Protein AF-A0A8B6EPP8-F1 (afdb_monomer)

S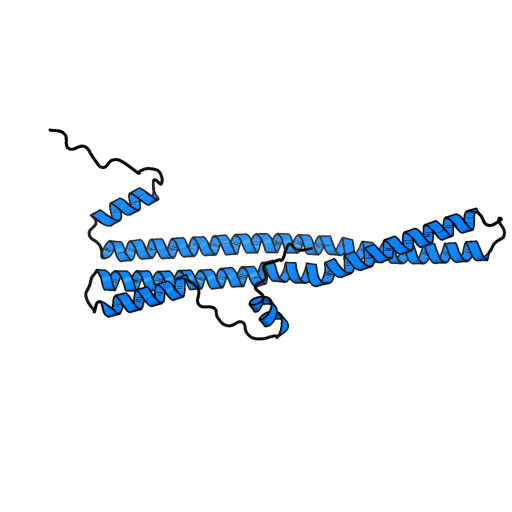tructure (mmCIF, N/CA/C/O backbone):
data_AF-A0A8B6EPP8-F1
#
_entry.id   AF-A0A8B6EPP8-F1
#
loop_
_atom_site.group_PDB
_atom_site.id
_atom_site.type_symbol
_atom_site.label_atom_id
_atom_site.label_alt_id
_atom_site.label_comp_id
_atom_site.label_asym_id
_atom_site.label_entity_id
_atom_site.label_seq_id
_atom_site.pdbx_PDB_ins_code
_atom_site.Cartn_x
_atom_site.Cartn_y
_atom_site.Cartn_z
_atom_site.occupancy
_atom_site.B_iso_or_equiv
_atom_site.auth_seq_id
_atom_site.auth_comp_id
_atom_site.auth_asym_id
_atom_site.auth_atom_id
_atom_site.pdbx_PDB_model_num
ATOM 1 N N . MET A 1 1 ? -18.278 -5.301 1.756 1.00 38.44 1 MET A N 1
ATOM 2 C CA . MET A 1 1 ? -16.820 -5.371 2.003 1.00 38.44 1 MET A CA 1
ATOM 3 C C . MET A 1 1 ? -16.204 -6.067 0.799 1.00 38.44 1 MET A C 1
ATOM 5 O O . MET A 1 1 ? -15.733 -7.185 0.898 1.00 38.44 1 MET A O 1
ATOM 9 N N . GLU A 1 2 ? -16.321 -5.421 -0.359 1.00 33.09 2 GLU A N 1
ATOM 10 C CA . GLU A 1 2 ? -16.057 -6.010 -1.682 1.00 33.09 2 GLU A CA 1
ATOM 11 C C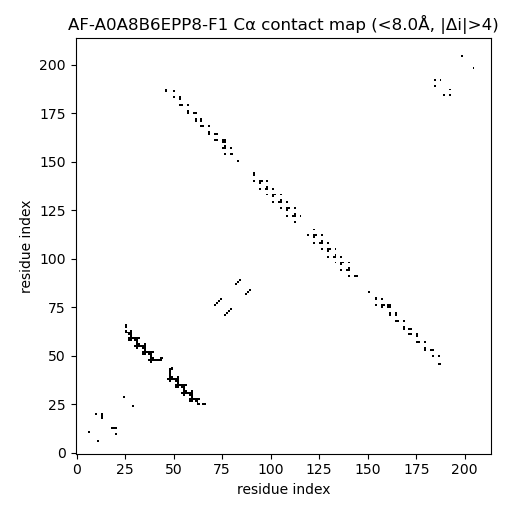 . GLU A 1 2 ? -15.150 -5.062 -2.489 1.00 33.09 2 GLU A C 1
ATOM 13 O O . GLU A 1 2 ? -15.304 -4.881 -3.685 1.00 33.09 2 GLU A O 1
ATOM 18 N N . VAL A 1 3 ? -14.238 -4.373 -1.791 1.00 40.41 3 VAL A N 1
ATOM 19 C CA . VAL A 1 3 ? -13.375 -3.322 -2.372 1.00 40.41 3 VAL A CA 1
ATOM 20 C C . VAL A 1 3 ? -11.922 -3.797 -2.524 1.00 40.41 3 VAL A C 1
ATOM 22 O O . VAL A 1 3 ? -11.099 -3.112 -3.108 1.00 40.41 3 VAL A O 1
ATOM 25 N N . ILE A 1 4 ? -11.607 -5.015 -2.071 1.00 44.88 4 ILE A N 1
ATOM 26 C CA . ILE A 1 4 ? -10.327 -5.695 -2.356 1.00 44.88 4 ILE A CA 1
ATOM 27 C C . ILE A 1 4 ? -10.596 -6.838 -3.348 1.00 44.88 4 ILE A C 1
ATOM 29 O O . ILE A 1 4 ? -10.079 -7.946 -3.244 1.00 44.88 4 ILE A O 1
ATOM 33 N N . GLY A 1 5 ? -11.508 -6.588 -4.285 1.00 41.28 5 GLY A N 1
ATOM 34 C CA . GLY A 1 5 ? -11.883 -7.513 -5.343 1.00 41.28 5 GLY A CA 1
ATOM 35 C C . GLY A 1 5 ? -10.976 -7.361 -6.553 1.00 41.28 5 GLY A C 1
ATOM 36 O O . GLY A 1 5 ? -11.490 -7.087 -7.622 1.00 41.28 5 GLY A O 1
ATOM 37 N N . ASP A 1 6 ? -9.656 -7.471 -6.366 1.00 40.72 6 ASP A N 1
ATOM 38 C CA . ASP A 1 6 ? -8.756 -7.951 -7.427 1.00 40.72 6 ASP A CA 1
ATOM 39 C C . ASP A 1 6 ? -7.351 -8.315 -6.908 1.00 40.72 6 ASP A C 1
ATOM 41 O O . ASP A 1 6 ? -6.325 -8.099 -7.557 1.00 40.72 6 ASP A O 1
ATOM 45 N N . VAL A 1 7 ? -7.257 -8.912 -5.710 1.00 52.97 7 VAL A N 1
ATOM 46 C CA . VAL A 1 7 ? -6.074 -9.747 -5.456 1.00 52.97 7 VAL A CA 1
ATOM 47 C C . VAL A 1 7 ? -6.230 -10.944 -6.378 1.00 52.97 7 VAL A C 1
ATOM 49 O O . VAL A 1 7 ? -7.066 -11.814 -6.127 1.00 52.97 7 VAL A O 1
ATOM 52 N N . ARG A 1 8 ? -5.452 -10.971 -7.466 1.00 60.00 8 ARG A N 1
ATOM 53 C CA . ARG A 1 8 ? -5.419 -12.111 -8.385 1.00 60.00 8 ARG A CA 1
ATOM 54 C C . ARG A 1 8 ? -5.304 -13.386 -7.556 1.00 60.00 8 ARG A C 1
ATOM 56 O O . ARG A 1 8 ? -4.388 -13.504 -6.743 1.00 60.00 8 ARG A O 1
ATOM 63 N N . MET A 1 9 ? -6.215 -14.334 -7.775 1.00 49.06 9 MET A N 1
ATOM 64 C CA . MET A 1 9 ? -6.295 -15.610 -7.043 1.00 49.06 9 MET A CA 1
ATOM 65 C C . MET A 1 9 ? -4.924 -16.265 -6.827 1.00 49.06 9 MET A C 1
ATOM 67 O O . MET A 1 9 ? -4.640 -16.785 -5.756 1.00 49.06 9 MET A O 1
ATOM 71 N N . GLU A 1 10 ? -4.042 -16.189 -7.820 1.00 47.47 10 GLU A N 1
ATOM 72 C CA . GLU A 1 10 ? -2.677 -16.707 -7.754 1.00 47.47 10 GLU A CA 1
ATOM 73 C C . GLU A 1 10 ? -1.828 -16.075 -6.634 1.00 47.47 10 GLU A C 1
ATOM 75 O O . GLU A 1 10 ? -1.162 -16.792 -5.891 1.00 47.47 10 GLU A O 1
ATOM 80 N N . ASP A 1 11 ? -1.879 -14.752 -6.463 1.00 55.53 11 ASP A N 1
ATOM 81 C CA . ASP A 1 11 ? -1.145 -14.055 -5.402 1.00 55.53 11 ASP A CA 1
ATOM 82 C C . ASP A 1 11 ? -1.699 -14.411 -4.014 1.00 55.53 11 ASP A C 1
ATOM 84 O O . ASP A 1 11 ? -0.923 -14.573 -3.073 1.00 55.53 11 ASP A O 1
ATOM 88 N N . PHE A 1 12 ? -3.014 -14.638 -3.918 1.00 54.12 12 PHE A N 1
ATOM 89 C CA . PHE A 1 12 ? -3.670 -15.153 -2.715 1.00 54.12 12 PHE A CA 1
ATOM 90 C C . PHE A 1 12 ? -3.244 -16.597 -2.386 1.00 54.12 12 PHE A C 1
ATOM 92 O O . PHE A 1 12 ? -2.997 -16.921 -1.223 1.00 54.12 12 PHE A O 1
ATOM 99 N N . PHE A 1 13 ? -3.107 -17.467 -3.394 1.00 52.47 13 PHE A N 1
ATOM 100 C CA . PHE A 1 13 ? -2.658 -18.850 -3.206 1.00 52.47 13 PHE A CA 1
ATOM 101 C C . PHE A 1 13 ? -1.198 -18.947 -2.760 1.00 52.47 13 PHE A C 1
ATOM 103 O O . PHE A 1 13 ? -0.899 -19.739 -1.868 1.00 52.47 13 PHE A O 1
ATOM 110 N N . TYR A 1 14 ? -0.288 -18.157 -3.339 1.00 54.62 14 TYR A N 1
ATOM 111 C CA . TYR A 1 14 ? 1.123 -18.176 -2.934 1.00 54.62 14 TYR A CA 1
ATOM 112 C C . TYR A 1 14 ? 1.318 -17.705 -1.490 1.00 54.62 14 TYR A C 1
ATOM 114 O O . TYR A 1 14 ? 2.092 -18.309 -0.752 1.00 54.62 14 TYR A O 1
ATOM 122 N N . GLU A 1 15 ? 0.555 -16.697 -1.070 1.00 58.25 15 GLU A N 1
ATOM 123 C CA . GLU A 1 15 ? 0.566 -16.184 0.300 1.00 58.25 15 GLU A CA 1
ATOM 124 C C . GLU A 1 15 ? -0.039 -17.172 1.311 1.00 58.25 15 GLU A C 1
ATOM 126 O O . GLU A 1 15 ? 0.445 -17.283 2.432 1.00 58.25 15 GLU A O 1
ATOM 131 N N . LYS A 1 16 ? -1.067 -17.943 0.927 1.00 57.09 16 LYS A N 1
ATOM 132 C CA . LYS A 1 16 ? -1.660 -18.971 1.801 1.00 57.09 16 LYS A CA 1
ATOM 133 C C . LYS A 1 16 ? -0.867 -20.272 1.884 1.00 57.09 16 LYS A C 1
ATOM 135 O O . LYS A 1 16 ? -1.040 -21.008 2.851 1.00 57.09 16 LYS A O 1
ATOM 140 N N . LEU A 1 17 ? -0.053 -20.577 0.877 1.00 55.94 17 LEU A N 1
ATOM 141 C CA . LEU A 1 17 ? 0.710 -21.824 0.794 1.00 55.94 17 LEU A CA 1
ATOM 142 C C . LEU A 1 17 ? 2.174 -21.678 1.233 1.00 55.94 17 LEU A C 1
ATOM 144 O O . LEU A 1 17 ? 2.906 -22.660 1.134 1.00 55.94 17 LEU A O 1
ATOM 148 N N . ASP A 1 18 ? 2.601 -20.487 1.672 1.00 50.88 18 ASP A N 1
ATOM 149 C CA . ASP A 1 18 ? 3.997 -20.167 2.026 1.00 50.88 18 ASP A CA 1
ATOM 150 C C . ASP A 1 18 ? 4.991 -20.566 0.911 1.00 50.88 18 ASP A C 1
ATOM 152 O O . ASP A 1 18 ? 6.133 -20.976 1.128 1.00 50.88 18 ASP A O 1
ATOM 156 N N . LYS A 1 19 ? 4.520 -20.505 -0.342 1.00 50.19 19 LYS A N 1
ATOM 157 C CA . LYS A 1 19 ? 5.287 -20.899 -1.525 1.00 50.19 19 LYS A CA 1
ATOM 158 C C . LYS A 1 19 ? 5.928 -19.665 -2.137 1.00 50.19 19 LYS A C 1
ATOM 160 O O . LYS A 1 19 ? 5.269 -18.649 -2.340 1.00 50.19 19 LYS A O 1
ATOM 165 N N . LYS A 1 20 ? 7.205 -19.788 -2.513 1.00 47.16 20 LYS A N 1
ATOM 166 C CA . LYS A 1 20 ? 7.943 -18.744 -3.234 1.00 47.16 20 LYS A CA 1
ATOM 167 C C . LYS A 1 20 ? 7.143 -18.330 -4.477 1.00 47.16 20 LYS A C 1
ATOM 169 O O . LYS A 1 20 ? 6.903 -19.171 -5.348 1.00 47.16 20 LYS A O 1
ATOM 174 N N . LYS A 1 21 ? 6.714 -17.061 -4.543 1.00 56.34 21 LYS A N 1
ATOM 175 C CA . LYS A 1 21 ? 6.075 -16.500 -5.743 1.00 56.34 21 LYS A CA 1
ATOM 176 C C . LYS A 1 21 ? 7.001 -16.745 -6.931 1.00 56.34 21 LYS A C 1
ATOM 178 O O . LYS A 1 21 ? 8.205 -16.498 -6.844 1.00 56.34 21 LYS A O 1
ATOM 183 N N . ARG A 1 22 ? 6.450 -17.291 -8.015 1.00 52.44 22 ARG A N 1
ATOM 184 C CA . ARG A 1 22 ? 7.197 -17.483 -9.260 1.00 52.44 22 ARG A CA 1
ATOM 185 C C . ARG A 1 22 ? 7.603 -16.098 -9.767 1.00 52.44 22 ARG A C 1
ATOM 187 O O . ARG A 1 22 ? 6.754 -15.209 -9.791 1.00 52.44 22 ARG A O 1
ATOM 194 N N . ASP A 1 23 ? 8.873 -15.917 -10.125 1.00 61.66 23 ASP A N 1
ATOM 195 C CA . ASP A 1 23 ? 9.326 -14.672 -10.748 1.00 61.66 23 ASP A CA 1
ATOM 196 C C . ASP A 1 23 ? 8.554 -14.506 -12.062 1.00 61.66 23 ASP A C 1
ATOM 198 O O . ASP A 1 23 ? 8.621 -15.365 -12.948 1.00 61.66 23 ASP A O 1
ATOM 202 N N . ARG A 1 24 ? 7.692 -13.490 -12.122 1.00 69.12 24 ARG A N 1
ATOM 203 C CA . ARG A 1 24 ? 6.824 -13.269 -13.276 1.00 69.12 24 ARG A CA 1
ATOM 204 C C . ARG A 1 24 ? 7.608 -12.434 -14.265 1.00 69.12 24 ARG A C 1
ATOM 206 O O . ARG A 1 24 ? 7.969 -11.309 -13.945 1.00 69.12 24 ARG A O 1
ATOM 213 N N . VAL A 1 25 ? 7.827 -12.977 -15.455 1.00 76.56 25 VAL A N 1
ATOM 214 C CA . VAL A 1 25 ? 8.371 -12.202 -16.571 1.00 76.56 25 VAL A CA 1
ATOM 215 C C . VAL A 1 25 ? 7.398 -11.058 -16.859 1.00 76.56 25 VAL A C 1
ATOM 217 O O . VAL A 1 25 ? 6.212 -11.304 -17.095 1.00 76.56 25 VAL A O 1
ATOM 220 N N . SER A 1 26 ? 7.873 -9.819 -16.768 1.00 84.25 26 SER A N 1
ATOM 221 C CA . SER A 1 26 ? 7.070 -8.640 -17.065 1.00 84.25 26 SER A CA 1
ATOM 222 C C . SER A 1 26 ? 6.839 -8.523 -18.572 1.00 84.25 26 SER A C 1
ATOM 224 O O . SER A 1 26 ? 7.578 -9.087 -19.386 1.00 84.25 26 SER A O 1
ATOM 226 N N . HIS A 1 27 ? 5.807 -7.777 -18.972 1.00 88.69 27 HIS A N 1
ATOM 227 C CA . HIS A 1 27 ? 5.547 -7.537 -20.394 1.00 88.69 27 HIS A CA 1
ATOM 228 C C . HIS A 1 27 ? 6.742 -6.858 -21.082 1.00 88.69 27 HIS A C 1
ATOM 230 O O . HIS A 1 27 ? 7.041 -7.165 -22.235 1.00 88.69 27 HIS A O 1
ATOM 236 N N . HIS A 1 28 ? 7.453 -5.987 -20.360 1.00 90.88 28 HIS A N 1
ATOM 237 C CA . HIS A 1 28 ? 8.652 -5.312 -20.845 1.00 90.88 28 HIS A CA 1
ATOM 238 C C . HIS A 1 28 ? 9.836 -6.268 -21.025 1.00 90.88 28 HIS A C 1
ATOM 240 O O . HIS A 1 28 ? 10.541 -6.174 -22.028 1.00 90.88 28 HIS A O 1
ATOM 246 N N . GLU A 1 29 ? 10.030 -7.229 -20.118 1.00 91.06 29 GLU A N 1
ATOM 247 C CA . GLU A 1 29 ? 11.068 -8.256 -20.280 1.00 91.06 29 GLU A CA 1
ATOM 248 C C . GLU A 1 29 ? 10.785 -9.166 -21.478 1.00 91.06 29 GLU A C 1
ATOM 250 O O . GLU A 1 29 ? 11.689 -9.442 -22.266 1.00 91.06 29 GLU A O 1
ATOM 255 N N . LEU A 1 30 ? 9.528 -9.593 -21.659 1.00 93.19 30 LEU A N 1
ATOM 256 C CA . LEU A 1 30 ? 9.137 -10.414 -22.806 1.00 93.19 30 LEU A CA 1
ATOM 257 C C . LEU A 1 30 ? 9.357 -9.666 -24.126 1.00 93.19 30 LEU A C 1
ATOM 259 O O . LEU A 1 30 ? 9.957 -10.209 -25.053 1.00 93.19 30 LEU A O 1
ATOM 263 N N . LEU A 1 31 ? 8.897 -8.414 -24.201 1.00 93.75 31 LEU A N 1
ATOM 264 C CA . LEU A 1 31 ? 9.121 -7.561 -25.364 1.00 93.75 31 LEU A CA 1
ATOM 265 C C . LEU A 1 31 ? 10.620 -7.382 -25.628 1.00 93.75 31 LEU A C 1
ATOM 267 O O . LEU A 1 31 ? 11.069 -7.546 -26.760 1.00 93.75 31 LEU A O 1
ATOM 271 N N . GLY A 1 32 ? 11.401 -7.085 -24.590 1.00 95.88 32 GLY A N 1
ATOM 272 C CA . GLY A 1 32 ? 12.834 -6.862 -24.716 1.00 95.88 32 GLY A CA 1
ATOM 273 C C . GLY A 1 32 ? 13.604 -8.094 -25.190 1.00 95.88 32 GLY A C 1
ATOM 274 O O . GLY A 1 32 ? 14.509 -7.962 -26.018 1.00 95.88 32 GLY A O 1
ATOM 275 N N . GLN A 1 33 ? 13.202 -9.288 -24.749 1.00 95.81 33 GLN A N 1
ATOM 276 C CA . GLN A 1 33 ? 13.762 -10.549 -25.229 1.00 95.81 33 GLN A CA 1
ATOM 277 C C . GLN A 1 33 ? 13.479 -10.749 -26.723 1.00 95.81 33 GLN A C 1
ATOM 279 O O . GLN A 1 33 ? 14.411 -10.959 -27.495 1.00 95.81 33 GLN A O 1
ATOM 284 N N . ILE A 1 34 ? 12.221 -10.579 -27.152 1.00 96.31 34 ILE A N 1
ATOM 285 C CA . ILE A 1 34 ? 11.827 -10.708 -28.565 1.00 96.31 34 ILE A CA 1
ATOM 286 C C . ILE A 1 34 ? 12.595 -9.712 -29.445 1.00 96.31 34 ILE A C 1
ATOM 288 O O . ILE A 1 34 ? 13.081 -10.077 -30.513 1.00 96.31 34 ILE A O 1
ATOM 292 N N . MET A 1 35 ? 12.736 -8.458 -29.005 1.00 95.69 35 MET A N 1
ATOM 293 C CA . MET A 1 35 ? 13.480 -7.435 -29.751 1.00 95.69 35 MET A CA 1
ATOM 294 C C . MET A 1 35 ? 14.968 -7.771 -29.870 1.00 95.69 35 MET A C 1
ATOM 296 O O . MET A 1 35 ? 15.567 -7.551 -30.922 1.00 95.69 35 MET A O 1
ATOM 300 N N . THR A 1 36 ? 15.559 -8.311 -28.804 1.00 95.62 36 THR A N 1
ATOM 301 C CA . THR A 1 36 ? 16.965 -8.723 -28.789 1.00 95.62 36 THR A CA 1
ATOM 302 C C . THR A 1 36 ? 17.199 -9.902 -29.728 1.00 95.62 36 THR A C 1
ATOM 304 O O . THR A 1 36 ? 18.123 -9.863 -30.540 1.00 95.62 36 THR A O 1
ATOM 307 N N . ASP A 1 37 ? 16.336 -10.916 -29.671 1.00 95.81 37 ASP A N 1
ATOM 308 C CA . ASP A 1 37 ? 16.431 -12.100 -30.525 1.00 95.81 37 ASP A CA 1
ATOM 309 C C . ASP A 1 37 ? 16.244 -11.737 -32.002 1.00 95.81 37 ASP A C 1
ATOM 311 O O . ASP A 1 37 ? 17.080 -12.098 -32.831 1.00 95.81 37 ASP A O 1
ATOM 315 N N . ALA A 1 38 ? 15.230 -10.926 -32.319 1.00 94.44 38 ALA A N 1
ATOM 316 C CA . ALA A 1 38 ? 15.017 -10.415 -33.671 1.00 94.44 38 ALA A CA 1
ATOM 317 C C . ALA A 1 38 ? 16.223 -9.601 -34.167 1.00 94.44 38 ALA A C 1
ATOM 319 O O . ALA A 1 38 ? 16.683 -9.784 -35.292 1.00 94.44 38 ALA A O 1
ATOM 320 N N . GLY A 1 39 ? 16.779 -8.726 -33.322 1.00 94.12 39 GLY A N 1
ATOM 321 C CA . GLY A 1 39 ? 17.959 -7.931 -33.657 1.00 94.12 39 GLY A CA 1
ATOM 322 C C . GLY A 1 39 ? 19.195 -8.781 -33.971 1.00 94.12 39 GLY A C 1
ATOM 323 O O . GLY A 1 39 ? 19.954 -8.436 -34.878 1.00 94.12 39 GLY A O 1
ATOM 324 N N . ASN A 1 40 ? 19.363 -9.909 -33.278 1.00 93.31 40 ASN A N 1
ATOM 325 C CA . ASN A 1 40 ? 20.428 -10.876 -33.545 1.00 93.31 40 ASN A CA 1
ATOM 326 C C . ASN A 1 40 ? 20.181 -11.682 -34.833 1.00 93.31 40 ASN A C 1
ATOM 328 O O . ASN A 1 40 ? 21.136 -11.981 -35.551 1.00 93.31 40 ASN A O 1
ATOM 332 N N . GLU A 1 41 ? 18.923 -11.997 -35.157 1.00 94.62 41 GLU A N 1
ATOM 333 C CA . GLU A 1 41 ? 18.541 -12.722 -36.380 1.00 94.62 41 GLU A CA 1
ATOM 334 C C . GLU A 1 41 ? 18.794 -11.905 -37.659 1.00 94.62 41 GLU A C 1
ATOM 336 O O . GLU A 1 41 ? 19.188 -12.465 -38.681 1.00 94.62 41 GLU A O 1
ATOM 341 N N . PHE A 1 42 ? 18.682 -10.570 -37.599 1.00 89.38 42 PHE A N 1
ATOM 342 C CA . PHE A 1 42 ? 19.077 -9.685 -38.710 1.00 89.38 42 PHE A CA 1
ATOM 343 C C . PHE A 1 42 ? 20.569 -9.778 -39.077 1.00 89.38 42 PHE A C 1
ATOM 345 O O . PHE A 1 42 ? 20.963 -9.348 -40.163 1.00 89.38 42 PHE A O 1
ATOM 352 N N . GLY A 1 43 ? 21.397 -10.333 -38.192 1.00 78.88 43 GLY A N 1
ATOM 353 C CA . GLY A 1 43 ? 22.820 -10.545 -38.410 1.00 78.88 43 GLY A CA 1
ATOM 354 C C . GLY A 1 43 ? 23.704 -9.369 -37.966 1.00 78.88 43 GLY A C 1
ATOM 355 O O . GLY A 1 43 ? 23.268 -8.210 -37.906 1.00 78.88 43 GLY A O 1
ATOM 356 N N . PRO A 1 44 ? 24.979 -9.656 -37.643 1.00 80.69 44 PRO A N 1
ATOM 357 C CA . PRO A 1 44 ? 25.911 -8.660 -37.135 1.00 80.69 44 PRO A CA 1
ATOM 358 C C . PRO A 1 44 ? 26.205 -7.584 -38.189 1.00 80.69 44 PRO A C 1
ATOM 360 O O . PRO A 1 44 ? 26.451 -7.882 -39.355 1.00 80.69 44 PRO A O 1
ATOM 363 N N . GLY A 1 45 ? 26.220 -6.318 -37.762 1.00 75.88 45 GLY A N 1
ATOM 364 C CA . GLY A 1 45 ? 26.607 -5.180 -38.606 1.00 75.88 45 GLY A CA 1
ATOM 365 C C . GLY A 1 45 ? 25.451 -4.409 -39.250 1.00 75.88 45 GLY A C 1
ATOM 366 O O . GLY A 1 45 ? 25.693 -3.347 -39.822 1.00 75.88 45 GLY A O 1
ATOM 367 N N . THR A 1 46 ? 24.199 -4.858 -39.111 1.00 88.19 46 THR A N 1
ATOM 368 C CA . THR A 1 46 ? 23.042 -4.054 -39.533 1.00 88.19 46 THR A CA 1
ATOM 369 C C . THR A 1 46 ? 22.773 -2.927 -38.526 1.00 88.19 46 THR A C 1
ATOM 371 O O . THR A 1 46 ? 22.785 -3.130 -37.310 1.00 88.19 46 THR A O 1
ATOM 374 N N . SER A 1 47 ? 22.531 -1.705 -39.011 1.00 87.38 47 SER A N 1
ATOM 375 C CA . SER A 1 47 ? 22.194 -0.563 -38.144 1.00 87.38 47 SER A CA 1
ATOM 376 C C . SER A 1 47 ? 20.883 -0.797 -37.387 1.00 87.38 47 SER A C 1
ATOM 378 O O . SER A 1 47 ? 20.789 -0.479 -36.203 1.00 87.38 47 SER A O 1
ATOM 380 N N . TYR A 1 48 ? 19.906 -1.420 -38.051 1.00 89.38 48 TYR A N 1
ATOM 381 C CA . TYR A 1 48 ? 18.612 -1.762 -37.471 1.00 89.38 48 TYR A CA 1
ATOM 382 C C . TYR A 1 48 ? 18.701 -2.879 -36.422 1.00 89.38 48 TYR A C 1
ATOM 384 O O . TYR A 1 48 ? 18.167 -2.706 -35.329 1.00 89.38 48 TYR A O 1
ATOM 392 N N . GLY A 1 49 ? 19.430 -3.971 -36.688 1.00 92.12 49 GLY A N 1
ATOM 393 C CA . GLY A 1 49 ? 19.621 -5.050 -35.710 1.00 92.12 49 GLY A CA 1
ATOM 394 C C . GLY A 1 49 ? 20.313 -4.555 -34.438 1.00 92.12 49 GLY A C 1
ATOM 395 O O . GLY A 1 49 ? 19.833 -4.792 -33.332 1.00 92.12 49 GLY A O 1
ATOM 396 N N . ASN A 1 50 ? 21.363 -3.739 -34.585 1.00 90.38 50 ASN A N 1
ATOM 397 C CA . ASN A 1 50 ? 22.034 -3.098 -33.449 1.00 90.38 50 ASN A CA 1
ATOM 398 C C . ASN A 1 50 ? 21.112 -2.153 -32.656 1.00 90.38 50 ASN A C 1
ATOM 400 O O . ASN A 1 50 ? 21.235 -2.058 -31.433 1.00 90.38 50 ASN A O 1
ATOM 404 N N . ALA A 1 51 ? 20.208 -1.433 -33.329 1.00 92.38 51 ALA A N 1
ATOM 405 C CA . ALA A 1 51 ? 19.222 -0.585 -32.664 1.00 92.38 51 ALA A CA 1
ATOM 406 C C . ALA A 1 51 ? 18.195 -1.422 -31.886 1.00 92.38 51 ALA A C 1
ATOM 408 O O . ALA A 1 51 ? 17.947 -1.131 -30.718 1.00 92.38 51 ALA A O 1
ATOM 409 N N . LEU A 1 52 ? 17.671 -2.493 -32.493 1.00 93.88 52 LEU A N 1
ATOM 410 C CA . LEU A 1 52 ? 16.726 -3.414 -31.857 1.00 93.88 52 LEU A CA 1
ATOM 411 C C . LEU A 1 52 ? 17.302 -4.071 -30.603 1.00 93.88 52 LEU A C 1
ATOM 413 O O . LEU A 1 52 ? 16.629 -4.080 -29.576 1.00 93.88 52 LEU A O 1
ATOM 417 N N . VAL A 1 53 ? 18.551 -4.545 -30.650 1.00 94.69 53 VAL A N 1
ATOM 418 C CA . VAL A 1 53 ? 19.224 -5.132 -29.479 1.00 94.69 53 VAL A CA 1
ATOM 419 C C . VAL A 1 53 ? 19.340 -4.115 -28.339 1.00 94.69 53 VAL A C 1
ATOM 421 O O . VAL A 1 53 ? 19.023 -4.431 -27.193 1.00 94.69 53 VAL A O 1
ATOM 424 N N . LYS A 1 54 ? 19.734 -2.868 -28.635 1.00 94.94 54 LYS A N 1
ATOM 425 C CA . LYS A 1 54 ? 19.814 -1.801 -27.620 1.00 94.94 54 LYS A CA 1
ATOM 426 C C . LYS A 1 54 ? 18.444 -1.475 -27.029 1.00 94.94 54 LYS A C 1
ATOM 428 O O . LYS A 1 54 ? 18.317 -1.379 -25.811 1.00 94.94 54 LYS A O 1
ATOM 433 N N . THR A 1 55 ? 17.419 -1.331 -27.868 1.00 95.94 55 THR A N 1
ATOM 434 C CA . THR A 1 55 ? 16.055 -1.073 -27.394 1.00 95.94 55 THR A CA 1
ATOM 435 C C . THR A 1 55 ? 15.528 -2.239 -26.562 1.00 95.94 55 THR A C 1
ATOM 437 O O . THR A 1 55 ? 14.927 -2.003 -25.517 1.00 95.94 55 THR A O 1
ATOM 440 N N . GLY A 1 56 ? 15.798 -3.482 -26.967 1.00 96.56 56 GLY A N 1
ATOM 441 C CA . GLY A 1 56 ? 15.419 -4.678 -26.220 1.00 96.56 56 GLY A CA 1
ATOM 442 C C . GLY A 1 56 ? 16.046 -4.722 -24.826 1.00 96.56 56 GLY A C 1
ATOM 443 O O . GLY A 1 56 ? 15.337 -4.907 -23.838 1.00 96.56 56 GLY A O 1
ATOM 444 N N . ALA A 1 57 ? 17.346 -4.434 -24.719 1.00 96.75 57 ALA A N 1
ATOM 445 C CA . ALA A 1 57 ? 18.034 -4.336 -23.433 1.00 96.75 57 ALA A CA 1
ATOM 446 C C . ALA A 1 57 ? 17.448 -3.234 -22.527 1.00 96.75 57 ALA A C 1
ATOM 448 O O . ALA A 1 57 ? 17.242 -3.452 -21.332 1.00 96.75 57 ALA A O 1
ATOM 449 N N . THR A 1 58 ? 17.117 -2.065 -23.086 1.00 97.56 58 THR A N 1
ATOM 450 C CA . THR A 1 58 ? 16.434 -0.994 -22.341 1.00 97.56 58 THR A CA 1
ATOM 451 C C . THR A 1 58 ? 15.051 -1.424 -21.845 1.00 97.56 58 THR A C 1
ATOM 453 O O . THR A 1 58 ? 14.706 -1.122 -20.704 1.00 97.56 58 THR A O 1
ATOM 456 N N . GLN A 1 59 ? 14.272 -2.155 -22.649 1.00 97.12 59 GLN A N 1
ATOM 457 C CA . GLN A 1 59 ? 12.969 -2.683 -22.223 1.00 97.12 59 GLN A CA 1
ATOM 458 C C . GLN A 1 59 ? 13.110 -3.670 -21.058 1.00 97.12 59 GLN A C 1
ATOM 460 O O . GLN A 1 59 ? 12.371 -3.564 -20.084 1.00 97.12 59 GLN A O 1
ATOM 465 N N . ILE A 1 60 ? 14.107 -4.559 -21.085 1.00 96.19 60 ILE A N 1
ATOM 466 C CA . ILE A 1 60 ? 14.389 -5.462 -19.955 1.00 96.19 60 ILE A CA 1
ATOM 467 C C . ILE A 1 60 ? 14.691 -4.663 -18.676 1.00 96.19 60 ILE A C 1
ATOM 469 O O . ILE A 1 60 ? 14.142 -4.969 -17.619 1.00 96.19 60 ILE A O 1
ATOM 473 N N . ASN A 1 61 ? 15.493 -3.595 -18.760 1.00 97.06 61 ASN A N 1
ATOM 474 C CA . ASN A 1 61 ? 15.792 -2.740 -17.603 1.00 97.06 61 ASN A CA 1
ATOM 475 C C . ASN A 1 61 ? 14.540 -2.060 -17.026 1.00 97.06 61 ASN A C 1
ATOM 477 O O . ASN A 1 61 ? 14.390 -1.985 -15.808 1.00 97.06 61 ASN A O 1
ATOM 481 N N . ILE A 1 62 ? 13.620 -1.610 -17.882 1.00 95.88 62 ILE A N 1
ATOM 482 C CA . ILE A 1 62 ? 12.326 -1.053 -17.457 1.00 95.88 62 ILE A CA 1
ATOM 483 C C . ILE A 1 62 ? 11.478 -2.120 -16.759 1.00 95.88 62 ILE A C 1
ATOM 485 O O . ILE A 1 62 ? 10.885 -1.844 -15.719 1.00 95.88 62 ILE A O 1
ATOM 489 N N . GLY A 1 63 ? 11.458 -3.345 -17.290 1.00 93.31 63 GLY A N 1
ATOM 490 C CA . GLY A 1 63 ? 10.772 -4.469 -16.658 1.00 93.31 63 GLY A CA 1
ATOM 491 C C . GLY A 1 63 ? 11.333 -4.817 -15.277 1.00 93.31 63 GLY A C 1
ATOM 492 O O . GLY A 1 63 ? 10.568 -5.087 -14.353 1.00 93.31 63 GLY A O 1
ATOM 493 N N . ASN A 1 64 ? 12.652 -4.732 -15.098 1.00 94.00 64 ASN A N 1
ATOM 494 C CA . ASN A 1 64 ? 13.289 -4.916 -13.792 1.00 94.00 64 ASN A CA 1
ATOM 495 C C . ASN A 1 64 ? 12.907 -3.809 -12.799 1.00 94.00 64 ASN A C 1
ATOM 497 O O . ASN A 1 64 ? 12.512 -4.112 -11.674 1.00 94.00 64 ASN A O 1
ATOM 501 N N . ALA A 1 65 ? 12.943 -2.542 -13.220 1.00 94.75 65 ALA A N 1
ATOM 502 C CA . ALA A 1 65 ? 12.503 -1.427 -12.380 1.00 94.75 65 ALA A CA 1
ATOM 503 C C . ALA A 1 65 ? 11.016 -1.549 -11.990 1.00 94.75 65 ALA A C 1
ATOM 505 O O . ALA A 1 65 ? 10.635 -1.253 -10.858 1.00 94.75 65 ALA A O 1
ATOM 506 N N . GLU A 1 66 ? 10.170 -2.046 -12.899 1.00 91.25 66 GLU A N 1
ATOM 507 C CA . GLU A 1 66 ? 8.756 -2.316 -12.620 1.00 91.25 66 GLU A CA 1
ATOM 508 C C . GLU A 1 66 ? 8.603 -3.402 -11.545 1.00 91.25 66 GLU A C 1
ATOM 510 O O . GLU A 1 66 ? 7.832 -3.229 -10.599 1.00 91.25 66 GLU A O 1
ATOM 515 N N . LYS A 1 67 ? 9.365 -4.500 -11.635 1.00 88.62 67 LYS A N 1
ATOM 516 C CA . LYS A 1 67 ? 9.363 -5.558 -10.611 1.00 88.62 67 LYS A CA 1
ATOM 517 C C . LYS A 1 67 ? 9.745 -5.018 -9.236 1.00 88.62 67 LYS A C 1
ATOM 519 O O . LYS A 1 67 ? 9.074 -5.339 -8.254 1.00 88.62 67 LYS A O 1
ATOM 524 N N . GLU A 1 68 ? 10.790 -4.197 -9.160 1.00 91.12 68 GLU A N 1
ATOM 525 C CA . GLU A 1 68 ? 11.225 -3.564 -7.912 1.00 91.12 68 GLU A CA 1
ATOM 526 C C . GLU A 1 68 ? 10.131 -2.663 -7.326 1.00 91.12 68 GLU 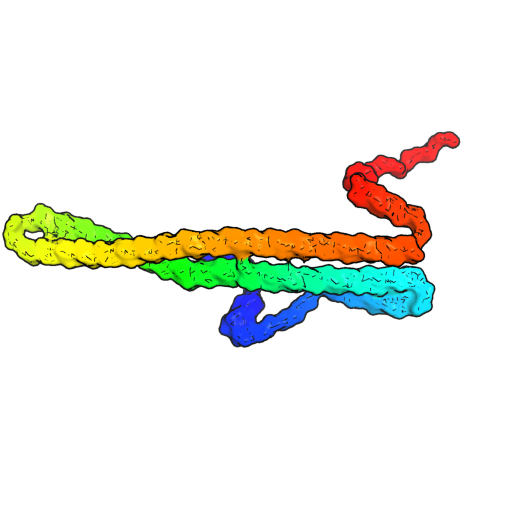A C 1
ATOM 528 O O . GLU A 1 68 ? 9.807 -2.770 -6.139 1.00 91.12 68 GLU A O 1
ATOM 533 N N . PHE A 1 69 ? 9.493 -1.838 -8.159 1.00 90.06 69 PHE A N 1
ATOM 534 C CA . PHE A 1 69 ? 8.372 -0.989 -7.757 1.00 90.06 69 PHE A CA 1
ATOM 535 C C . PHE A 1 69 ? 7.180 -1.793 -7.223 1.00 90.06 69 PHE A C 1
ATOM 537 O O . PHE A 1 69 ? 6.658 -1.501 -6.139 1.00 90.06 69 PHE A O 1
ATOM 544 N N . VAL A 1 70 ? 6.759 -2.825 -7.958 1.00 87.50 70 VAL A N 1
ATOM 545 C CA . VAL A 1 70 ? 5.649 -3.707 -7.572 1.00 87.50 70 VAL A CA 1
ATOM 546 C C . VAL A 1 70 ? 5.961 -4.401 -6.247 1.00 87.50 70 VAL A C 1
ATOM 548 O O . VAL A 1 70 ? 5.105 -4.461 -5.362 1.00 87.50 70 VAL A O 1
ATOM 551 N N . GLN A 1 71 ? 7.193 -4.885 -6.076 1.00 87.00 71 GLN A N 1
ATOM 552 C CA . GLN A 1 71 ? 7.628 -5.551 -4.853 1.00 87.00 71 GLN A CA 1
ATOM 553 C C . GLN A 1 71 ? 7.678 -4.592 -3.656 1.00 87.00 71 GLN A C 1
ATOM 555 O O . GLN A 1 71 ? 7.216 -4.952 -2.570 1.00 87.00 71 GLN A O 1
ATOM 560 N N . SER A 1 72 ? 8.189 -3.373 -3.851 1.00 87.00 72 SER A N 1
ATOM 561 C CA . SER A 1 72 ? 8.203 -2.325 -2.825 1.00 87.00 72 SER A CA 1
ATOM 562 C C . SER A 1 72 ? 6.781 -1.958 -2.394 1.00 87.00 72 SER A C 1
ATOM 564 O O . SER A 1 72 ? 6.465 -1.982 -1.206 1.00 87.00 72 SER A O 1
ATOM 566 N N . THR A 1 73 ? 5.879 -1.738 -3.353 1.00 85.12 73 THR A N 1
ATOM 567 C CA . THR A 1 73 ? 4.463 -1.435 -3.089 1.00 85.12 73 THR A CA 1
ATOM 568 C C . THR A 1 73 ? 3.771 -2.563 -2.320 1.00 85.12 73 THR A C 1
ATOM 570 O O . THR A 1 73 ? 3.031 -2.313 -1.363 1.00 85.12 73 THR A O 1
ATOM 573 N N . ALA A 1 74 ? 4.024 -3.816 -2.706 1.00 85.50 74 ALA A N 1
ATOM 574 C CA . ALA A 1 74 ? 3.448 -4.979 -2.042 1.00 85.50 74 ALA A CA 1
ATOM 575 C C . ALA A 1 74 ? 3.870 -5.070 -0.567 1.00 85.50 74 ALA A C 1
ATOM 577 O O . ALA A 1 74 ? 3.017 -5.267 0.298 1.00 85.50 74 ALA A O 1
ATOM 578 N N . ASN A 1 75 ? 5.160 -4.885 -0.282 1.00 85.31 75 ASN A N 1
ATOM 579 C CA . ASN A 1 75 ? 5.717 -5.066 1.060 1.00 85.31 75 ASN A CA 1
ATOM 580 C C . ASN A 1 75 ? 5.481 -3.865 1.977 1.00 85.31 75 ASN A C 1
ATOM 582 O O . ASN A 1 75 ? 5.190 -4.039 3.157 1.00 85.31 75 ASN A O 1
ATOM 586 N N . ASN A 1 76 ? 5.617 -2.650 1.447 1.00 87.75 76 ASN A N 1
ATOM 587 C CA . ASN A 1 76 ? 5.696 -1.441 2.267 1.00 87.75 76 ASN A CA 1
ATOM 588 C C . ASN A 1 76 ? 4.348 -0.729 2.409 1.00 87.75 76 ASN A C 1
ATOM 590 O O . ASN A 1 76 ? 4.171 0.062 3.333 1.00 87.75 76 ASN A O 1
ATOM 594 N N . PHE A 1 77 ? 3.380 -1.031 1.538 1.00 89.25 77 PHE A N 1
ATOM 595 C CA . PHE A 1 77 ? 2.049 -0.429 1.584 1.00 89.25 77 PHE A CA 1
ATOM 596 C C . PHE A 1 77 ? 0.929 -1.464 1.702 1.00 89.25 77 PHE A C 1
ATOM 598 O O . PHE A 1 77 ? 0.168 -1.442 2.674 1.00 89.25 77 PHE A O 1
ATOM 605 N N . LEU A 1 78 ? 0.834 -2.399 0.752 1.00 86.62 78 LEU A N 1
ATOM 606 C CA . LEU A 1 78 ? -0.303 -3.323 0.697 1.00 86.62 78 LEU A CA 1
ATOM 607 C C . LEU A 1 78 ? -0.311 -4.322 1.859 1.00 86.62 78 LEU A C 1
ATOM 609 O O . LEU A 1 78 ? -1.367 -4.571 2.441 1.00 86.62 78 LEU A O 1
ATOM 613 N N . GLN A 1 79 ? 0.845 -4.883 2.219 1.00 87.75 79 GLN A N 1
ATOM 614 C CA . GLN A 1 79 ? 0.942 -5.857 3.304 1.00 87.75 79 GLN A CA 1
ATOM 615 C C . GLN A 1 79 ? 0.599 -5.252 4.684 1.00 87.75 79 GLN A C 1
ATOM 617 O O . GLN A 1 79 ? -0.245 -5.841 5.366 1.00 87.75 79 GLN A O 1
ATOM 622 N N . PRO A 1 80 ? 1.140 -4.087 5.104 1.00 89.38 80 PRO A N 1
ATOM 623 C CA . PRO A 1 80 ? 0.721 -3.428 6.344 1.00 89.38 80 PRO A CA 1
ATOM 624 C C . PRO A 1 80 ? -0.785 -3.157 6.396 1.00 89.38 80 PRO A C 1
ATOM 626 O O . PRO A 1 80 ? -1.443 -3.504 7.379 1.00 89.38 80 PRO A O 1
ATOM 629 N N . LEU A 1 81 ? -1.351 -2.626 5.305 1.00 87.69 81 LEU A N 1
ATOM 630 C CA . LEU A 1 81 ? -2.784 -2.355 5.211 1.00 87.69 81 LEU A CA 1
ATOM 631 C C . LEU A 1 81 ? -3.612 -3.639 5.352 1.00 87.69 81 LEU A C 1
ATOM 633 O O . LEU A 1 81 ? -4.605 -3.667 6.081 1.00 87.69 81 LEU A O 1
ATOM 637 N N . ARG A 1 82 ? -3.198 -4.719 4.683 1.00 88.00 82 ARG A N 1
ATOM 638 C CA . ARG A 1 82 ? -3.876 -6.013 4.772 1.00 88.00 82 ARG A CA 1
ATOM 639 C C . ARG A 1 82 ? -3.822 -6.586 6.181 1.00 88.00 82 ARG A C 1
ATOM 641 O O . ARG A 1 82 ? -4.860 -7.006 6.683 1.00 88.00 82 ARG A O 1
ATOM 648 N N . ASN A 1 83 ? -2.661 -6.559 6.831 1.00 89.00 83 ASN A N 1
ATOM 649 C CA . ASN A 1 83 ? -2.504 -7.045 8.203 1.00 89.00 83 ASN A CA 1
ATOM 650 C C . ASN A 1 83 ? -3.449 -6.314 9.167 1.00 89.00 83 ASN A C 1
ATOM 652 O O . ASN A 1 83 ? -4.123 -6.954 9.974 1.00 89.00 83 ASN A O 1
ATOM 656 N N . PHE A 1 84 ? -3.570 -4.991 9.031 1.00 91.88 84 PHE A N 1
ATOM 657 C CA . PHE A 1 84 ? -4.507 -4.200 9.827 1.00 91.88 84 PHE A CA 1
ATOM 658 C C . PHE A 1 84 ? -5.973 -4.575 9.557 1.00 91.88 84 PHE A C 1
ATOM 660 O O . PHE A 1 84 ? -6.756 -4.767 10.491 1.00 91.88 84 PHE A O 1
ATOM 667 N N . LEU A 1 85 ? -6.363 -4.707 8.284 1.00 89.25 85 LEU A N 1
ATOM 668 C CA . LEU A 1 85 ? -7.735 -5.060 7.909 1.00 89.25 85 LEU A CA 1
ATOM 669 C C . LEU A 1 85 ? -8.114 -6.482 8.338 1.00 89.25 85 LEU A C 1
ATOM 671 O O . LEU A 1 85 ? -9.249 -6.718 8.760 1.00 89.25 85 LEU A O 1
ATOM 675 N N . ASP A 1 86 ? -7.177 -7.424 8.239 1.00 90.94 86 ASP A N 1
ATOM 676 C CA . ASP A 1 86 ? -7.409 -8.827 8.561 1.00 90.94 86 ASP A CA 1
ATOM 677 C C . ASP A 1 86 ? -7.277 -9.154 10.052 1.00 90.94 86 ASP A C 1
ATOM 679 O O . ASP A 1 86 ? -7.867 -10.150 10.479 1.00 90.94 86 ASP A O 1
ATOM 683 N N . GLY A 1 87 ? -6.563 -8.334 10.828 1.00 91.06 87 GLY A N 1
ATOM 684 C CA . GLY A 1 87 ? -6.346 -8.512 12.265 1.00 91.06 87 GLY A CA 1
ATOM 685 C C . GLY A 1 87 ? -7.112 -7.500 13.113 1.00 91.06 87 GLY A C 1
ATOM 686 O O . GLY A 1 87 ? -8.188 -7.796 13.651 1.00 91.06 87 GLY A O 1
ATOM 687 N N . ASP A 1 88 ? -6.552 -6.298 13.239 1.00 91.94 88 ASP A N 1
ATOM 688 C CA . ASP A 1 88 ? -7.023 -5.276 14.178 1.00 91.94 88 ASP A CA 1
ATOM 689 C C . ASP A 1 88 ? -8.457 -4.846 13.880 1.00 91.94 88 ASP A C 1
ATOM 691 O O . ASP A 1 88 ? -9.308 -4.834 14.771 1.00 91.94 88 ASP A O 1
ATOM 695 N N . MET A 1 89 ? -8.772 -4.566 12.614 1.00 94.12 89 MET A N 1
ATOM 696 C CA . MET A 1 89 ? -10.094 -4.075 12.227 1.00 94.12 89 MET A CA 1
ATOM 697 C C . MET A 1 89 ? -11.200 -5.101 12.509 1.00 94.12 89 MET A C 1
ATOM 699 O O . MET A 1 89 ? -12.284 -4.728 12.965 1.00 94.12 89 MET A O 1
ATOM 703 N N . LYS A 1 90 ? -10.938 -6.401 12.312 1.00 95.56 90 LYS A N 1
ATOM 704 C CA . LYS A 1 90 ? -11.898 -7.465 12.664 1.00 95.56 90 LYS A CA 1
ATOM 705 C C . LYS A 1 90 ? -12.120 -7.541 14.170 1.00 95.56 90 LYS A C 1
ATOM 707 O O . LYS A 1 90 ? -13.261 -7.677 14.614 1.00 95.56 90 LYS A O 1
ATOM 712 N N . THR A 1 91 ? -11.049 -7.413 14.949 1.00 95.88 91 THR A N 1
ATOM 713 C CA . THR A 1 91 ? -11.124 -7.391 16.415 1.00 95.88 91 THR A CA 1
ATOM 714 C C . THR A 1 91 ? -11.932 -6.188 16.894 1.00 95.88 91 THR A C 1
ATOM 716 O O . THR A 1 91 ? -12.888 -6.352 17.647 1.00 95.88 91 THR A O 1
ATOM 719 N N . ILE A 1 92 ? -11.652 -4.994 16.368 1.00 95.62 92 ILE A N 1
ATOM 720 C CA . ILE A 1 92 ? -12.396 -3.767 16.681 1.00 95.62 92 ILE A CA 1
ATOM 721 C C . ILE A 1 92 ? -13.883 -3.924 16.352 1.00 95.62 92 ILE A C 1
ATOM 723 O O . ILE A 1 92 ? -14.736 -3.555 17.158 1.00 95.62 92 ILE A O 1
ATOM 727 N N . GLN A 1 93 ? -14.224 -4.478 15.185 1.00 96.69 93 GLN A N 1
ATOM 728 C CA . GLN A 1 93 ? -15.622 -4.709 14.811 1.00 96.69 93 GLN A CA 1
ATOM 729 C C . GLN A 1 93 ? -16.322 -5.691 15.757 1.00 96.69 93 GLN A C 1
ATOM 731 O O . GLN A 1 93 ? -17.476 -5.467 16.131 1.00 96.69 93 GLN A O 1
ATOM 736 N N . LYS A 1 94 ? -15.628 -6.756 16.173 1.00 97.62 94 LYS A N 1
AT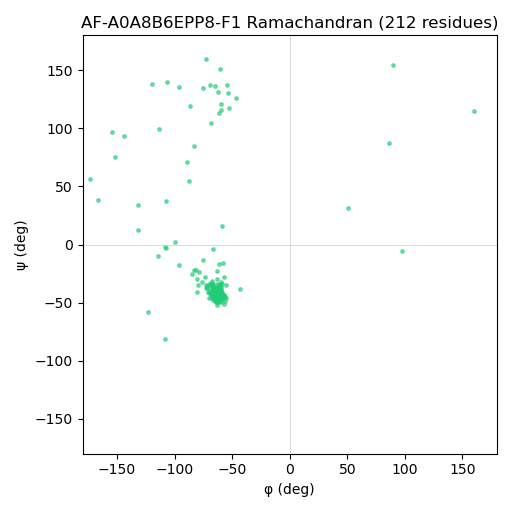OM 737 C CA . LYS A 1 94 ? -16.149 -7.726 17.138 1.00 97.62 94 LYS A CA 1
ATOM 738 C C . LYS A 1 94 ? -16.415 -7.071 18.493 1.00 97.62 94 LYS A C 1
ATOM 740 O O . LYS A 1 94 ? -17.531 -7.179 18.995 1.00 97.62 94 LYS A O 1
ATOM 745 N N . GLU A 1 95 ? -15.439 -6.362 19.054 1.00 97.81 95 GLU A N 1
ATOM 746 C CA . GLU A 1 95 ? -15.579 -5.734 20.372 1.00 97.81 95 GLU A CA 1
ATOM 747 C C . GLU A 1 95 ? -16.635 -4.621 20.369 1.00 97.81 95 GLU A C 1
ATOM 749 O O . GLU A 1 95 ? -17.438 -4.543 21.298 1.00 97.81 95 GLU A O 1
ATOM 754 N N . LYS A 1 96 ? -16.750 -3.846 19.278 1.00 97.38 96 LYS A N 1
ATOM 755 C CA . LYS A 1 96 ? -17.859 -2.893 19.086 1.00 97.38 96 LYS A CA 1
ATOM 756 C C . LYS A 1 96 ? -19.224 -3.578 19.116 1.00 97.38 96 LYS A C 1
ATOM 758 O O . LYS A 1 96 ? -20.149 -3.072 19.744 1.00 97.38 96 LYS A O 1
ATOM 763 N N . LYS A 1 97 ? -19.365 -4.737 18.464 1.00 98.25 97 LYS A N 1
ATOM 764 C CA . LYS A 1 97 ? -20.622 -5.499 18.482 1.00 98.25 97 LYS A CA 1
ATOM 765 C C . LYS A 1 97 ? -20.952 -6.004 19.887 1.00 98.25 97 LYS A C 1
ATOM 767 O O . LYS A 1 97 ? -22.112 -5.961 20.284 1.00 98.25 97 LYS A O 1
ATOM 772 N N . ILE A 1 98 ? -19.952 -6.468 20.635 1.00 98.25 98 ILE A N 1
ATOM 773 C CA . ILE A 1 98 ? -20.144 -6.909 22.022 1.00 98.25 98 ILE A CA 1
ATOM 774 C C . ILE A 1 98 ? -20.550 -5.720 22.900 1.00 98.25 98 ILE A C 1
ATOM 776 O O . ILE A 1 98 ? -21.505 -5.842 23.662 1.00 98.25 98 ILE A O 1
ATOM 780 N N . LEU A 1 99 ? -19.896 -4.564 22.753 1.00 98.44 99 LEU A N 1
ATOM 781 C CA . LEU A 1 99 ? -20.238 -3.343 23.486 1.00 98.44 99 LEU A CA 1
ATOM 782 C C . LEU A 1 99 ? -21.696 -2.925 23.267 1.00 98.44 99 LEU A C 1
ATOM 784 O O . LEU A 1 99 ? -22.394 -2.617 24.231 1.00 98.44 99 LEU A O 1
ATOM 788 N N . GLU A 1 100 ? -22.177 -2.972 22.024 1.00 98.19 100 GLU A N 1
ATOM 789 C CA . GLU A 1 100 ? -23.577 -2.677 21.703 1.00 98.19 100 GLU A CA 1
ATOM 790 C C . GLU A 1 100 ? -24.549 -3.637 22.400 1.00 98.19 100 GLU A C 1
ATOM 792 O O . GLU A 1 100 ? -25.554 -3.197 22.957 1.00 98.19 100 GLU A O 1
ATOM 797 N N . VAL A 1 101 ? -24.231 -4.935 22.450 1.00 98.25 101 VAL A N 1
ATOM 798 C CA . VAL A 1 101 ? -25.030 -5.912 23.208 1.00 98.25 101 VAL A CA 1
ATOM 799 C C . VAL A 1 101 ? -25.033 -5.569 24.701 1.00 98.25 101 VAL A C 1
ATOM 801 O O . VAL A 1 101 ? -26.101 -5.495 25.303 1.00 98.25 101 VAL A O 1
ATOM 804 N N . LYS A 1 102 ? -23.867 -5.273 25.293 1.00 98.19 102 LYS A N 1
ATOM 805 C CA . LYS A 1 102 ? -23.769 -4.903 26.716 1.00 98.19 102 LYS A CA 1
ATOM 806 C C . LYS A 1 102 ? -24.515 -3.614 27.047 1.00 98.19 102 LYS A C 1
ATOM 808 O O . LYS A 1 102 ? -25.095 -3.515 28.127 1.00 98.19 102 LYS A O 1
ATOM 813 N N . ARG A 1 103 ? -24.551 -2.645 26.125 1.00 98.31 103 ARG A N 1
ATOM 814 C CA . ARG A 1 103 ? -25.360 -1.427 26.274 1.00 98.31 103 ARG A CA 1
ATOM 815 C C . ARG A 1 103 ? -26.842 -1.776 26.394 1.00 98.31 103 ARG A C 1
ATOM 817 O O . ARG A 1 103 ? -27.509 -1.298 27.307 1.00 98.31 103 ARG A O 1
ATOM 824 N N . LEU A 1 104 ? -27.342 -2.632 25.501 1.00 98.19 104 LEU A N 1
ATOM 825 C CA . LEU A 1 104 ? -28.742 -3.064 25.509 1.00 98.19 104 LEU A CA 1
ATOM 826 C C . LEU A 1 104 ? -29.092 -3.862 26.775 1.00 98.19 104 LEU A C 1
ATOM 828 O O . LEU A 1 104 ? -30.152 -3.631 27.358 1.00 98.19 104 LEU A O 1
ATOM 832 N N . ASP A 1 105 ? -28.197 -4.741 27.237 1.00 97.00 105 ASP A N 1
ATOM 833 C CA . ASP A 1 105 ? -28.364 -5.479 28.498 1.00 97.00 105 ASP A CA 1
ATOM 834 C C . ASP A 1 105 ? -28.473 -4.519 29.694 1.00 97.00 105 ASP A C 1
ATOM 836 O O . ASP A 1 105 ? -29.358 -4.658 30.545 1.00 97.00 105 ASP A O 1
ATOM 840 N N . LEU A 1 106 ? -27.605 -3.503 29.740 1.00 97.56 106 LEU A N 1
ATOM 841 C CA . LEU A 1 106 ? -27.624 -2.470 30.771 1.00 97.56 106 LEU A CA 1
ATOM 842 C C . LEU A 1 106 ? -28.920 -1.646 30.735 1.00 97.56 106 LEU A C 1
ATOM 844 O O . LEU A 1 106 ? -29.519 -1.395 31.783 1.00 97.56 106 LEU A O 1
ATOM 848 N N . ASP A 1 107 ? -29.393 -1.256 29.553 1.00 97.19 107 ASP A N 1
ATOM 849 C CA . ASP A 1 107 ? -30.648 -0.513 29.386 1.00 97.19 107 ASP A CA 1
ATOM 850 C C . ASP A 1 107 ? -31.868 -1.340 29.836 1.00 97.19 107 ASP A C 1
ATOM 852 O O . ASP A 1 107 ? -32.778 -0.829 30.509 1.00 97.19 107 ASP A O 1
ATOM 856 N N . ALA A 1 108 ? -31.869 -2.642 29.534 1.00 96.25 108 ALA A N 1
ATOM 857 C CA . ALA A 1 108 ? -32.888 -3.577 29.997 1.00 96.25 108 ALA A CA 1
ATOM 858 C C . ALA A 1 108 ? -32.863 -3.730 31.528 1.00 96.25 108 ALA A C 1
ATOM 860 O O . ALA A 1 108 ? -33.915 -3.642 32.172 1.00 96.25 108 ALA A O 1
ATOM 861 N N . ALA A 1 109 ? -31.678 -3.884 32.128 1.00 94.50 109 ALA A N 1
ATOM 862 C CA . ALA A 1 109 ? -31.510 -3.983 33.577 1.00 94.50 109 ALA A CA 1
ATOM 863 C C . ALA A 1 109 ? -31.944 -2.695 34.298 1.00 94.50 109 ALA A C 1
ATOM 865 O O . ALA A 1 109 ? -32.675 -2.761 35.289 1.00 94.50 109 ALA A O 1
ATOM 866 N N . LYS A 1 110 ? -31.599 -1.514 33.760 1.00 94.31 110 LYS A N 1
ATOM 867 C CA . LYS A 1 110 ? -32.066 -0.207 34.265 1.00 94.31 110 LYS A CA 1
ATOM 868 C C . LYS A 1 110 ? -33.590 -0.112 34.241 1.00 94.31 110 LYS A C 1
ATOM 870 O O . LYS A 1 110 ? -34.209 0.298 35.225 1.00 94.31 110 LYS A O 1
ATOM 875 N N . THR A 1 111 ? -34.206 -0.533 33.138 1.00 93.19 111 THR A N 1
ATOM 876 C CA . THR A 1 111 ? -35.667 -0.528 32.982 1.00 93.19 111 THR A CA 1
ATOM 877 C C . THR A 1 111 ? -36.344 -1.489 33.962 1.00 93.19 111 THR A C 1
ATOM 879 O O . THR A 1 111 ? -37.347 -1.127 34.582 1.00 93.19 111 THR A O 1
ATOM 882 N N . LYS A 1 112 ? -35.790 -2.696 34.142 1.00 90.50 112 LYS A N 1
ATOM 883 C CA . LYS A 1 112 ? -36.271 -3.697 35.106 1.00 90.50 112 LYS A CA 1
ATOM 884 C C . LYS A 1 112 ? -36.167 -3.177 36.540 1.00 90.50 112 LYS A C 1
ATOM 886 O O . LYS A 1 112 ? -37.151 -3.260 37.272 1.00 90.50 112 LYS A O 1
ATOM 891 N N . ASN A 1 113 ? -35.034 -2.580 36.912 1.00 88.94 113 ASN A N 1
ATOM 892 C CA . ASN A 1 113 ? -34.822 -2.023 38.246 1.00 88.94 113 ASN A CA 1
ATOM 893 C C . ASN A 1 113 ? -35.796 -0.876 38.555 1.00 88.94 113 ASN A C 1
ATOM 895 O O . ASN A 1 113 ? -36.391 -0.852 39.623 1.00 88.94 113 ASN A O 1
ATOM 899 N N . ARG A 1 114 ? -36.064 0.018 37.589 1.00 88.12 114 ARG A N 1
ATOM 900 C CA . ARG A 1 114 ? -37.044 1.110 37.759 1.00 88.12 114 ARG A CA 1
ATOM 901 C C . ARG A 1 114 ? -38.479 0.612 37.971 1.00 88.12 114 ARG A C 1
ATOM 903 O O . ARG A 1 114 ? -39.286 1.305 38.582 1.00 88.12 114 ARG A O 1
ATOM 910 N N . ARG A 1 115 ? -38.826 -0.549 37.407 1.00 87.06 115 ARG A N 1
ATOM 911 C CA . ARG A 1 115 ? -40.153 -1.173 37.555 1.00 87.06 115 ARG A CA 1
ATOM 912 C C . ARG A 1 115 ? -40.272 -2.007 38.828 1.00 87.06 115 ARG A C 1
ATOM 914 O O . ARG A 1 115 ? -41.385 -2.223 39.304 1.00 87.06 115 ARG A O 1
ATOM 921 N N . ALA A 1 116 ? -39.158 -2.501 39.357 1.00 82.44 116 ALA A N 1
ATOM 922 C CA . ALA A 1 116 ? -39.150 -3.204 40.623 1.00 82.44 116 ALA A CA 1
ATOM 923 C C . ALA A 1 116 ? -39.447 -2.217 41.767 1.00 82.44 116 ALA A C 1
ATOM 925 O O . ALA A 1 116 ? -38.949 -1.095 41.783 1.00 82.44 116 ALA A O 1
ATOM 926 N N . LYS A 1 117 ? -40.291 -2.617 42.726 1.00 71.88 117 LYS A N 1
ATOM 927 C CA . LYS A 1 117 ? -40.508 -1.836 43.956 1.00 71.88 117 LYS A CA 1
ATOM 928 C C . LYS A 1 117 ? -39.175 -1.717 44.710 1.00 71.88 117 LYS A C 1
ATOM 930 O O . LYS A 1 117 ? -38.357 -2.632 44.628 1.00 71.88 117 LYS A O 1
ATOM 935 N N . SER A 1 118 ? -38.996 -0.638 45.470 1.00 62.84 118 SER A N 1
ATOM 936 C CA . SER A 1 118 ? -37.760 -0.162 46.128 1.00 62.84 118 SER A CA 1
ATOM 937 C C . SER A 1 118 ? -37.072 -1.110 47.138 1.00 62.84 118 SER A C 1
ATOM 939 O O . SER A 1 118 ? -36.230 -0.671 47.908 1.00 62.84 118 SER A O 1
ATOM 941 N N . GLN A 1 119 ? -37.403 -2.405 47.155 1.00 66.12 119 GLN A N 1
ATOM 942 C CA . GLN A 1 119 ? -36.780 -3.433 48.001 1.00 66.12 119 GLN A CA 1
ATOM 943 C C . GLN A 1 119 ? -36.373 -4.701 47.225 1.00 66.12 119 GLN A C 1
ATOM 945 O O . GLN A 1 119 ? -36.074 -5.727 47.833 1.00 66.12 119 GLN A O 1
ATOM 950 N N . ASN A 1 120 ? -36.371 -4.679 45.885 1.00 79.25 120 ASN A N 1
ATOM 951 C CA . ASN A 1 120 ? -35.925 -5.833 45.102 1.00 79.25 120 ASN A CA 1
ATOM 952 C C . ASN A 1 120 ? -34.395 -5.858 44.962 1.00 79.25 120 ASN A C 1
ATOM 954 O O . ASN A 1 120 ? -33.841 -5.432 43.948 1.00 79.25 120 ASN A O 1
ATOM 958 N N . THR A 1 121 ? -33.730 -6.416 45.971 1.00 82.69 121 THR A N 1
ATOM 959 C CA . THR A 1 121 ? -32.267 -6.567 46.037 1.00 82.69 121 THR A CA 1
ATOM 960 C C . THR A 1 121 ? -31.677 -7.339 44.852 1.00 82.69 121 THR A C 1
ATOM 962 O O . THR A 1 121 ? -30.548 -7.072 44.446 1.00 82.69 121 THR A O 1
ATOM 965 N N . GLN A 1 122 ? -32.439 -8.251 44.237 1.00 87.25 122 GLN A N 1
ATOM 966 C CA . GLN A 1 122 ? -31.989 -8.986 43.052 1.00 87.25 122 GLN A CA 1
ATOM 967 C C . GLN A 1 122 ? -31.917 -8.088 41.810 1.00 87.25 122 GLN A C 1
ATOM 969 O O . GLN A 1 122 ? -30.968 -8.185 41.039 1.00 87.25 122 GLN A O 1
ATOM 974 N N . ALA A 1 123 ? -32.896 -7.200 41.608 1.00 87.75 123 ALA A N 1
ATOM 975 C CA . ALA A 1 123 ? -32.897 -6.291 40.459 1.00 87.75 123 ALA A CA 1
ATOM 976 C C . ALA A 1 123 ? -31.753 -5.263 40.538 1.00 87.75 123 ALA A C 1
ATOM 978 O O . ALA A 1 123 ? -31.162 -4.920 39.513 1.00 87.75 123 ALA A O 1
ATOM 979 N N . GLU A 1 124 ? -31.403 -4.830 41.750 1.00 89.50 124 GLU A N 1
ATOM 980 C CA . GLU A 1 124 ? -30.245 -3.968 41.999 1.00 89.50 124 GLU A CA 1
ATOM 981 C C . GLU A 1 124 ? -28.919 -4.700 41.748 1.00 89.50 124 GLU A C 1
ATOM 983 O O . GLU A 1 124 ? -28.009 -4.140 41.132 1.00 89.50 124 GLU A O 1
ATOM 988 N N . ALA A 1 125 ? -28.813 -5.965 42.172 1.00 91.88 125 ALA A N 1
ATOM 989 C CA . ALA A 1 125 ? -27.641 -6.796 41.907 1.00 91.88 125 ALA A CA 1
ATOM 990 C C . ALA A 1 125 ? -27.446 -7.048 40.400 1.00 91.88 125 ALA A C 1
ATOM 992 O O . ALA A 1 125 ? -26.346 -6.834 39.887 1.00 91.88 125 ALA A O 1
ATOM 993 N N . ASP A 1 126 ? -28.514 -7.419 39.683 1.00 92.44 126 ASP A N 1
ATOM 994 C CA . ASP A 1 126 ? -28.508 -7.606 38.226 1.00 92.44 126 ASP A CA 1
ATOM 995 C C . ASP A 1 126 ? -28.036 -6.327 37.506 1.00 92.44 126 ASP A C 1
ATOM 997 O O . ASP A 1 126 ? -27.191 -6.382 36.610 1.00 92.44 126 ASP A O 1
ATOM 1001 N N . LEU A 1 127 ? -28.546 -5.159 37.924 1.00 94.56 127 LEU A N 1
ATOM 1002 C CA . LEU A 1 127 ? -28.149 -3.861 37.375 1.00 94.56 127 LEU A CA 1
ATOM 1003 C C . LEU A 1 127 ? -26.660 -3.577 37.599 1.00 94.56 127 LEU A C 1
ATOM 1005 O O . LEU A 1 127 ? -25.972 -3.135 36.677 1.00 94.56 127 LEU A O 1
ATOM 1009 N N . ARG A 1 128 ? -26.145 -3.844 38.803 1.00 95.69 128 ARG A N 1
ATOM 1010 C CA . ARG A 1 128 ? -24.730 -3.627 39.126 1.00 95.69 128 ARG A CA 1
ATOM 1011 C C . ARG A 1 128 ? -23.808 -4.504 38.277 1.00 95.69 128 ARG A C 1
ATOM 1013 O O . ARG A 1 128 ? -22.768 -4.026 37.819 1.00 95.69 128 ARG A O 1
ATOM 1020 N N . ILE A 1 129 ? -24.192 -5.762 38.051 1.00 97.00 129 ILE A N 1
ATOM 1021 C CA . ILE A 1 129 ? -23.453 -6.696 37.191 1.00 97.00 129 ILE A CA 1
ATOM 1022 C C . ILE A 1 129 ? -23.448 -6.194 35.744 1.00 97.00 129 ILE A C 1
ATOM 1024 O O . ILE A 1 129 ? -22.379 -6.085 35.145 1.00 97.00 129 ILE A O 1
ATOM 1028 N N . ALA A 1 130 ? -24.617 -5.835 35.201 1.00 96.75 130 ALA A N 1
ATOM 1029 C CA . ALA A 1 130 ? -24.727 -5.322 33.835 1.00 96.75 130 ALA A CA 1
ATOM 1030 C C . ALA A 1 130 ? -23.897 -4.044 33.630 1.00 96.75 130 ALA A C 1
ATOM 1032 O O . ALA A 1 130 ? -23.230 -3.902 32.607 1.00 96.75 130 ALA A O 1
ATOM 1033 N N . GLN A 1 131 ? -23.887 -3.146 34.621 1.00 97.81 131 GLN A N 1
ATOM 1034 C CA . GLN A 1 131 ? -23.086 -1.922 34.589 1.00 97.81 131 GLN A CA 1
ATOM 1035 C C . GLN A 1 131 ? -21.588 -2.240 34.561 1.00 97.81 131 GLN A C 1
ATOM 1037 O O . GLN A 1 131 ? -20.876 -1.741 33.698 1.00 97.81 131 GLN A O 1
ATOM 1042 N N . THR A 1 132 ? -21.127 -3.132 35.442 1.00 98.25 132 THR A N 1
ATOM 1043 C CA . THR A 1 132 ? -19.706 -3.513 35.518 1.00 98.25 132 THR A CA 1
ATOM 1044 C C . THR A 1 132 ? -19.225 -4.157 34.217 1.00 98.25 132 THR A C 1
ATOM 1046 O O . THR A 1 132 ? -18.134 -3.853 33.740 1.00 98.25 132 THR A O 1
ATOM 1049 N N . GLU A 1 133 ? -20.034 -5.028 33.613 1.00 98.00 133 GLU A N 1
ATOM 1050 C CA . GLU A 1 133 ? -19.667 -5.687 32.358 1.00 98.00 133 GLU A CA 1
ATOM 1051 C C . GLU A 1 133 ? -19.693 -4.724 31.161 1.00 98.00 133 GLU A C 1
ATOM 1053 O O . GLU A 1 133 ? -18.836 -4.821 30.282 1.00 98.00 133 GLU A O 1
ATOM 1058 N N . PHE A 1 134 ? -20.628 -3.766 31.137 1.00 98.56 134 PHE A N 1
ATOM 1059 C CA . PHE A 1 134 ? -20.620 -2.687 30.150 1.00 98.56 134 PHE A CA 1
ATOM 1060 C C . PHE A 1 134 ? -19.369 -1.814 30.285 1.00 98.56 134 PHE A C 1
ATOM 1062 O O . PHE A 1 134 ? -18.686 -1.597 29.288 1.00 98.56 134 PHE A O 1
ATOM 1069 N N . ASP A 1 135 ? -19.029 -1.370 31.498 1.00 98.50 135 ASP A N 1
ATOM 1070 C CA . ASP A 1 135 ? -17.866 -0.510 31.741 1.00 98.50 135 ASP A CA 1
ATOM 1071 C C . ASP A 1 135 ? -16.560 -1.220 31.356 1.00 98.50 135 ASP A C 1
ATOM 1073 O O . ASP A 1 135 ? -15.708 -0.646 30.674 1.00 98.50 135 ASP A O 1
ATOM 1077 N N . ARG A 1 136 ? -16.435 -2.511 31.696 1.00 98.38 136 ARG A N 1
ATOM 1078 C CA . ARG A 1 136 ? -15.305 -3.353 31.275 1.00 98.38 136 ARG A CA 1
ATOM 1079 C C . ARG A 1 136 ? -15.194 -3.423 29.751 1.00 98.38 136 ARG A C 1
ATOM 1081 O O . ARG A 1 136 ? -14.105 -3.265 29.202 1.00 98.38 136 ARG A O 1
ATOM 1088 N N . GLN A 1 137 ? -16.308 -3.660 29.059 1.00 98.31 137 GLN A N 1
ATOM 1089 C CA . GLN A 1 137 ? -16.328 -3.763 27.600 1.00 98.31 137 GLN A CA 1
ATOM 1090 C C . GLN A 1 137 ? -16.078 -2.410 26.911 1.00 98.31 137 GLN A C 1
ATOM 1092 O O . GLN A 1 137 ? -15.451 -2.359 25.846 1.00 98.31 137 GLN A O 1
ATOM 1097 N N . ALA A 1 138 ? -16.546 -1.315 27.511 1.00 98.19 138 ALA A N 1
ATOM 1098 C CA . ALA A 1 138 ? -16.311 0.040 27.032 1.00 98.19 138 ALA A CA 1
ATOM 1099 C C . ALA A 1 138 ? -14.819 0.385 27.095 1.00 98.19 138 ALA A C 1
ATOM 1101 O O . ALA A 1 138 ? -14.278 0.886 26.110 1.00 98.19 138 ALA A O 1
ATOM 1102 N N . GLU A 1 139 ? -14.140 0.030 28.190 1.00 98.19 139 GLU A N 1
ATOM 1103 C CA . GLU A 1 139 ? -12.698 0.251 28.332 1.00 98.19 139 GLU A CA 1
ATOM 1104 C C . GLU A 1 139 ? -11.886 -0.580 27.327 1.00 98.19 139 GLU A C 1
ATOM 1106 O O . GLU A 1 139 ? -11.001 -0.044 26.664 1.00 98.19 139 GLU A O 1
ATOM 1111 N N . ILE A 1 140 ? -12.238 -1.856 27.111 1.00 97.62 140 ILE A N 1
ATOM 1112 C CA . ILE A 1 140 ? -11.607 -2.693 26.069 1.00 97.62 140 ILE A CA 1
ATOM 1113 C C . ILE A 1 140 ? -11.734 -2.036 24.690 1.00 97.62 140 ILE A C 1
ATOM 1115 O O . ILE A 1 140 ? -10.756 -1.911 23.952 1.00 97.62 140 ILE A O 1
ATOM 1119 N N . THR A 1 141 ? -12.943 -1.596 24.340 1.00 96.88 141 THR A N 1
ATOM 1120 C CA . THR A 1 141 ? -13.209 -0.981 23.033 1.00 96.88 141 THR A CA 1
ATOM 1121 C C . THR A 1 141 ? -12.463 0.343 22.885 1.00 96.88 141 THR A C 1
ATOM 1123 O O . THR A 1 141 ? -11.928 0.631 21.815 1.00 96.88 141 THR A O 1
ATOM 1126 N N . LYS A 1 142 ? -12.391 1.139 23.955 1.00 96.12 142 LYS A N 1
ATOM 1127 C CA . LYS A 1 142 ? -11.659 2.405 23.989 1.00 96.12 142 LYS A CA 1
ATOM 1128 C C . LYS A 1 142 ? -10.162 2.196 23.754 1.00 96.12 142 LYS A C 1
ATOM 1130 O O . LYS A 1 142 ? -9.617 2.834 22.859 1.00 96.12 142 LYS A O 1
ATOM 1135 N N . LEU A 1 143 ? -9.531 1.263 24.468 1.00 96.06 143 LEU A N 1
ATOM 1136 C CA . LEU A 1 143 ? -8.106 0.951 24.299 1.00 96.06 143 LEU A CA 1
ATOM 1137 C C . LEU A 1 143 ? -7.779 0.507 22.866 1.00 96.06 143 LEU A C 1
ATOM 1139 O O . LEU A 1 143 ? -6.783 0.942 22.289 1.00 96.06 143 LEU A O 1
ATOM 1143 N N . LEU A 1 144 ? -8.644 -0.307 22.251 1.00 95.06 144 LEU A N 1
ATOM 1144 C CA . LEU A 1 144 ? -8.482 -0.695 20.847 1.00 95.06 144 LEU A CA 1
ATOM 1145 C C . LEU A 1 144 ? -8.554 0.511 19.903 1.00 95.06 144 LEU A C 1
ATOM 1147 O O . LEU A 1 144 ? -7.746 0.620 18.983 1.00 95.06 144 LEU A O 1
ATOM 1151 N N . LEU A 1 145 ? -9.502 1.426 20.124 1.00 93.25 145 LEU A N 1
ATOM 1152 C CA . LEU A 1 145 ? -9.661 2.628 19.302 1.00 93.25 145 LEU A CA 1
ATOM 1153 C C . LEU A 1 145 ? -8.511 3.625 19.476 1.00 93.25 145 LEU A C 1
ATOM 1155 O O . LEU A 1 145 ? -8.127 4.276 18.509 1.00 93.25 145 LEU A O 1
ATOM 1159 N N . GLU 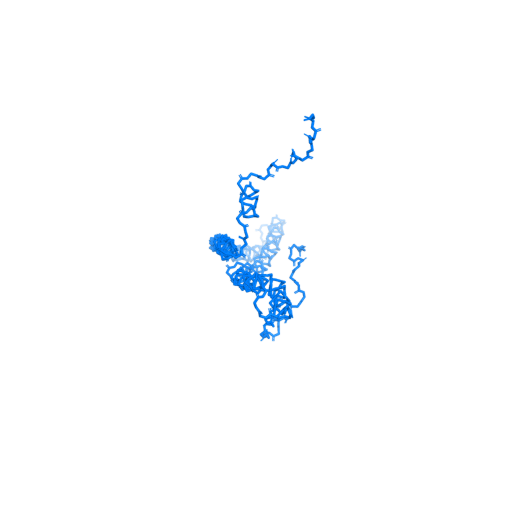A 1 146 ? -7.927 3.724 20.666 1.00 92.38 146 GLU A N 1
ATOM 1160 C CA . GLU A 1 146 ? -6.713 4.514 20.885 1.00 92.38 146 GLU A CA 1
ATOM 1161 C C . GLU A 1 146 ? -5.521 3.927 20.110 1.00 92.38 146 GLU A C 1
ATOM 1163 O O . GLU A 1 146 ? -4.774 4.673 19.472 1.00 92.38 146 GLU A O 1
ATOM 1168 N N . GLY A 1 147 ? -5.401 2.594 20.062 1.00 90.06 147 GLY A N 1
ATOM 1169 C CA . GLY A 1 147 ? -4.400 1.894 19.250 1.00 90.06 147 GLY A CA 1
ATOM 1170 C C . GLY A 1 147 ? -4.509 2.177 17.744 1.00 90.06 147 GLY A C 1
ATOM 1171 O O . GLY A 1 147 ? -3.487 2.280 17.059 1.00 90.06 147 GLY A O 1
ATOM 1172 N N . VAL A 1 148 ? -5.725 2.401 17.228 1.00 92.06 148 VAL A N 1
ATOM 1173 C CA . VAL A 1 148 ? -5.962 2.733 15.807 1.00 92.06 148 VAL A CA 1
ATOM 1174 C C . VAL A 1 148 ? -5.252 4.017 15.389 1.00 92.06 148 VAL A C 1
ATOM 1176 O O . VAL A 1 148 ? -4.744 4.087 14.272 1.00 92.06 148 VAL A O 1
ATOM 1179 N N . ASN A 1 149 ? -5.163 5.024 16.261 1.00 88.62 149 ASN A N 1
ATOM 1180 C CA . ASN A 1 149 ? -4.497 6.282 15.913 1.00 88.62 149 ASN A CA 1
ATOM 1181 C C . ASN A 1 149 ? -3.014 6.065 15.572 1.00 88.62 149 ASN A C 1
ATOM 1183 O O . ASN A 1 149 ? -2.496 6.671 14.632 1.00 88.62 149 ASN A O 1
ATOM 1187 N N . SER A 1 150 ? -2.348 5.152 16.286 1.00 89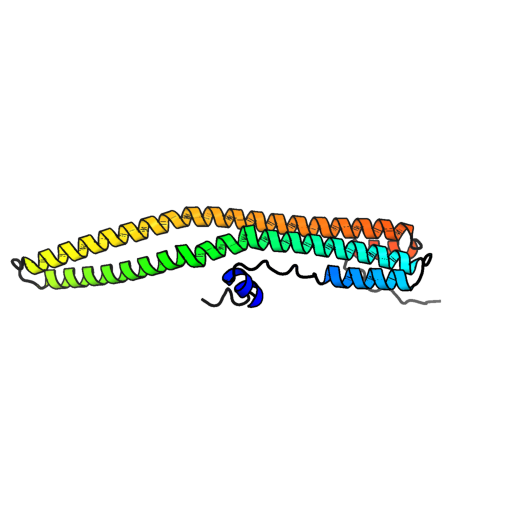.88 150 SER A N 1
ATOM 1188 C CA . SER A 1 150 ? -0.966 4.756 15.992 1.00 89.88 150 SER A CA 1
ATOM 1189 C C . SER A 1 150 ? -0.861 4.029 14.645 1.00 89.88 150 SER A C 1
ATOM 1191 O O . SER A 1 150 ? -0.011 4.371 13.816 1.00 89.88 150 SER A O 1
ATOM 1193 N N . ALA A 1 151 ? -1.777 3.092 14.375 1.00 91.12 151 ALA A N 1
ATOM 1194 C CA . ALA A 1 151 ? -1.842 2.379 13.098 1.00 91.12 151 ALA A CA 1
ATOM 1195 C C . ALA A 1 151 ? -2.101 3.331 11.914 1.00 91.12 151 ALA A C 1
ATOM 1197 O O . ALA A 1 151 ? -1.450 3.230 10.877 1.00 91.12 151 ALA A O 1
ATOM 1198 N N . HIS A 1 152 ? -2.984 4.318 12.075 1.00 92.06 152 HIS A N 1
ATOM 1199 C CA . HIS A 1 152 ? -3.244 5.335 11.053 1.00 92.06 152 HIS A CA 1
ATOM 1200 C C . HIS A 1 152 ? -2.012 6.193 10.757 1.00 92.06 152 HIS A C 1
ATOM 1202 O O . HIS A 1 152 ? -1.695 6.422 9.590 1.00 92.06 152 HIS A O 1
ATOM 1208 N N . ALA A 1 153 ? -1.280 6.625 11.787 1.00 93.94 153 ALA A N 1
ATOM 1209 C CA . ALA A 1 153 ? -0.028 7.349 11.590 1.00 93.94 153 ALA A CA 1
ATOM 1210 C C . ALA A 1 153 ? 1.006 6.500 10.828 1.00 93.94 153 ALA A C 1
ATOM 1212 O O . ALA A 1 153 ? 1.752 7.031 10.006 1.00 93.94 153 ALA A O 1
ATOM 1213 N N . HIS A 1 154 ? 1.042 5.186 11.069 1.00 94.06 154 HIS A N 1
ATOM 1214 C CA . HIS A 1 154 ? 1.876 4.266 10.300 1.00 94.06 154 HIS A CA 1
ATOM 1215 C C . HIS A 1 154 ? 1.432 4.150 8.837 1.00 94.06 154 HIS A C 1
ATOM 1217 O O . HIS A 1 154 ? 2.272 4.309 7.958 1.00 94.06 154 HIS A O 1
ATOM 1223 N N . HIS A 1 155 ? 0.138 3.971 8.559 1.00 94.31 155 HIS A N 1
ATOM 1224 C CA . HIS A 1 155 ? -0.367 3.888 7.184 1.00 94.31 155 HIS A CA 1
ATOM 1225 C C . HIS A 1 155 ? -0.124 5.165 6.373 1.00 94.31 155 HIS A C 1
ATOM 1227 O O . HIS A 1 155 ? 0.157 5.082 5.181 1.00 94.31 155 HIS A O 1
ATOM 1233 N N . LEU A 1 156 ? -0.186 6.343 7.004 1.00 96.44 156 LEU A N 1
ATOM 1234 C CA . LEU A 1 156 ? 0.188 7.594 6.340 1.00 96.44 156 LEU A CA 1
ATOM 1235 C C . LEU A 1 156 ? 1.661 7.594 5.912 1.00 96.44 156 LEU A C 1
ATOM 1237 O O . LEU A 1 156 ? 1.974 8.099 4.838 1.00 96.44 156 LEU A O 1
ATOM 1241 N N . ARG A 1 157 ? 2.565 7.003 6.704 1.00 96.88 157 ARG A N 1
ATOM 1242 C CA . ARG A 1 157 ? 3.965 6.818 6.287 1.00 96.88 157 ARG A CA 1
ATOM 1243 C C . ARG A 1 157 ? 4.067 5.843 5.116 1.00 96.88 157 ARG A C 1
ATOM 1245 O O . ARG A 1 157 ? 4.634 6.213 4.101 1.00 96.88 157 ARG A O 1
ATOM 1252 N N . CYS A 1 158 ? 3.399 4.692 5.194 1.00 93.81 158 CYS A N 1
ATOM 1253 C CA . CYS A 1 158 ? 3.357 3.720 4.096 1.00 93.81 158 CYS A CA 1
ATOM 1254 C C . CYS A 1 158 ? 2.856 4.323 2.769 1.00 93.81 158 CYS A C 1
ATOM 1256 O O . CYS A 1 158 ? 3.324 3.945 1.699 1.00 93.81 158 CYS A O 1
ATOM 1258 N N . LEU A 1 159 ? 1.907 5.266 2.820 1.00 95.50 159 LEU A N 1
ATOM 1259 C CA . LEU A 1 159 ? 1.447 5.995 1.632 1.00 95.50 159 LEU A CA 1
ATOM 1260 C C . LEU A 1 159 ? 2.528 6.910 1.046 1.00 95.50 159 LEU A C 1
ATOM 1262 O O . LEU A 1 159 ? 2.637 7.004 -0.172 1.00 95.50 159 LEU A O 1
ATOM 1266 N N . ASN A 1 160 ? 3.326 7.571 1.888 1.00 96.56 160 ASN A N 1
ATOM 1267 C CA . ASN A 1 160 ? 4.462 8.360 1.412 1.00 96.56 160 ASN A CA 1
ATOM 1268 C C . ASN A 1 160 ? 5.524 7.455 0.775 1.00 96.56 160 ASN A C 1
ATOM 1270 O O . ASN A 1 160 ? 5.970 7.751 -0.330 1.00 96.56 160 ASN A O 1
ATOM 1274 N N . ASP A 1 161 ? 5.837 6.319 1.404 1.00 93.56 161 ASP A N 1
ATOM 1275 C CA . ASP A 1 161 ? 6.782 5.333 0.864 1.00 93.56 161 ASP A CA 1
ATOM 1276 C C . ASP A 1 161 ? 6.317 4.801 -0.507 1.00 93.56 161 ASP A C 1
ATOM 1278 O O . ASP A 1 161 ? 7.117 4.622 -1.425 1.00 93.56 161 ASP A O 1
ATOM 1282 N N . PHE A 1 162 ? 5.005 4.591 -0.684 1.00 92.94 162 PHE A N 1
ATOM 1283 C CA . PHE A 1 162 ? 4.418 4.219 -1.975 1.00 92.94 162 PHE A CA 1
ATOM 1284 C C . PHE A 1 162 ? 4.609 5.306 -3.042 1.00 92.94 162 PHE A C 1
ATOM 1286 O O . PHE A 1 162 ? 5.017 5.000 -4.164 1.00 92.94 162 PHE A O 1
ATOM 1293 N N . ILE A 1 163 ? 4.335 6.569 -2.701 1.00 96.56 163 ILE A N 1
ATOM 1294 C CA . ILE A 1 163 ? 4.519 7.699 -3.621 1.00 96.56 163 ILE A CA 1
ATOM 1295 C C . ILE A 1 163 ? 5.994 7.809 -4.025 1.00 96.56 163 ILE A C 1
ATOM 1297 O O . ILE A 1 163 ? 6.296 7.964 -5.206 1.00 96.56 163 ILE A O 1
ATOM 1301 N N . GLU A 1 164 ? 6.919 7.671 -3.076 1.00 96.56 164 GLU A N 1
ATOM 1302 C CA . GLU A 1 164 ? 8.360 7.699 -3.335 1.00 96.56 164 GLU A CA 1
ATOM 1303 C C . GLU A 1 164 ? 8.817 6.545 -4.236 1.00 96.56 164 GLU A C 1
ATOM 1305 O O . GLU A 1 164 ? 9.553 6.769 -5.203 1.00 96.56 164 GLU A O 1
ATOM 1310 N N . ALA A 1 165 ? 8.326 5.327 -3.994 1.00 92.00 165 ALA A N 1
ATOM 1311 C CA . ALA A 1 165 ? 8.590 4.182 -4.860 1.00 92.00 165 ALA A CA 1
ATOM 1312 C C . ALA A 1 165 ? 8.087 4.430 -6.293 1.00 92.00 165 ALA A C 1
ATOM 1314 O O . ALA A 1 165 ? 8.792 4.136 -7.261 1.00 92.00 165 ALA A O 1
ATOM 1315 N N . GLN A 1 166 ? 6.897 5.019 -6.441 1.00 94.50 166 GLN A N 1
ATOM 1316 C CA . GLN A 1 166 ? 6.320 5.327 -7.748 1.00 94.50 166 GLN A CA 1
ATOM 1317 C C . GLN A 1 166 ? 7.097 6.429 -8.484 1.00 94.50 166 GLN A C 1
ATOM 1319 O O . GLN A 1 166 ? 7.375 6.292 -9.676 1.00 94.50 166 GLN A O 1
ATOM 1324 N N . MET A 1 167 ? 7.498 7.495 -7.786 1.00 97.12 167 MET A N 1
ATOM 1325 C CA . MET A 1 167 ? 8.349 8.546 -8.356 1.00 97.12 167 MET A CA 1
ATOM 1326 C C . MET A 1 167 ? 9.699 7.988 -8.816 1.00 97.12 167 MET A C 1
ATOM 1328 O O . MET A 1 167 ? 10.152 8.300 -9.917 1.00 97.12 167 MET A O 1
ATOM 1332 N N . THR A 1 168 ? 10.316 7.131 -8.000 1.00 97.25 168 THR A N 1
ATOM 1333 C CA . THR A 1 168 ? 11.607 6.500 -8.304 1.00 97.25 168 THR A CA 1
ATOM 1334 C C . THR A 1 168 ? 11.527 5.659 -9.575 1.00 97.25 168 THR A C 1
ATOM 1336 O O . THR A 1 168 ? 12.363 5.812 -10.464 1.00 97.25 168 THR A O 1
ATOM 1339 N N . TYR A 1 169 ? 10.485 4.835 -9.705 1.00 97.06 169 TYR A N 1
ATOM 1340 C CA . TYR A 1 169 ? 10.254 4.014 -10.893 1.00 97.06 169 TYR A CA 1
ATOM 1341 C C . TYR A 1 169 ? 10.157 4.846 -12.176 1.00 97.06 169 TYR A C 1
ATOM 1343 O O . TYR A 1 169 ? 10.862 4.579 -13.153 1.00 97.06 169 TYR A O 1
ATOM 1351 N N . TYR A 1 170 ? 9.322 5.889 -12.181 1.00 96.75 170 TYR A N 1
ATOM 1352 C CA . TYR A 1 170 ? 9.167 6.731 -13.367 1.00 96.75 170 TYR A CA 1
ATOM 1353 C C . TYR A 1 170 ? 10.441 7.518 -13.693 1.00 96.75 170 TYR A C 1
ATOM 1355 O O . TYR A 1 170 ? 10.786 7.652 -14.868 1.00 96.75 170 TYR A O 1
ATOM 1363 N N . ALA A 1 171 ? 11.181 7.979 -12.681 1.00 97.31 171 ALA A N 1
ATOM 1364 C CA . ALA A 1 171 ? 12.472 8.632 -12.880 1.00 97.31 171 ALA A CA 1
ATOM 1365 C C . ALA A 1 171 ? 13.505 7.685 -13.518 1.00 97.31 171 ALA A C 1
ATOM 1367 O O . ALA A 1 171 ? 14.195 8.073 -14.462 1.00 97.31 171 ALA A O 1
ATOM 1368 N N . GLN A 1 172 ? 13.575 6.430 -13.062 1.00 97.62 172 GLN A N 1
ATOM 1369 C CA . GLN A 1 172 ? 14.430 5.401 -13.664 1.00 97.62 172 GLN A CA 1
ATOM 1370 C C . GLN A 1 172 ? 14.032 5.118 -15.116 1.00 97.62 172 GLN A C 1
ATOM 1372 O O . GLN A 1 172 ? 14.891 5.123 -15.996 1.00 97.62 172 GLN A O 1
ATOM 1377 N N . CYS A 1 173 ? 12.737 4.941 -15.393 1.00 96.38 173 CYS A N 1
ATOM 1378 C CA . CYS A 1 173 ? 12.242 4.712 -16.752 1.00 96.38 173 CYS A CA 1
ATOM 1379 C C . CYS A 1 173 ? 12.610 5.863 -17.695 1.00 96.38 173 CYS A C 1
ATOM 1381 O O . CYS A 1 173 ? 13.096 5.627 -18.803 1.00 96.38 173 CYS A O 1
ATOM 1383 N N . GLN A 1 174 ? 12.434 7.106 -17.240 1.00 95.88 174 GLN A N 1
ATOM 1384 C CA . GLN A 1 174 ? 12.806 8.290 -18.009 1.00 95.88 174 GLN A CA 1
ATOM 1385 C C . GLN A 1 174 ? 14.310 8.317 -18.302 1.00 95.88 174 GLN A C 1
ATOM 1387 O O . GLN A 1 174 ? 14.713 8.582 -19.436 1.00 95.88 174 GLN A O 1
ATOM 1392 N N . GLN A 1 175 ? 15.142 8.000 -17.307 1.00 97.31 175 GLN A N 1
ATOM 1393 C CA . GLN A 1 175 ? 16.591 7.932 -17.474 1.00 97.31 175 GLN A CA 1
ATOM 1394 C C . GLN A 1 175 ? 16.993 6.854 -18.492 1.00 97.31 175 GLN A C 1
ATOM 1396 O O . GLN A 1 175 ? 17.772 7.132 -19.405 1.00 97.31 175 GLN A O 1
ATOM 1401 N N . TYR A 1 176 ? 16.419 5.651 -18.399 1.00 97.56 176 TYR A N 1
ATOM 1402 C CA . TYR A 1 176 ? 16.688 4.559 -19.338 1.00 97.56 176 TYR A CA 1
ATOM 1403 C C . TYR A 1 176 ? 16.306 4.914 -20.779 1.00 97.56 176 TYR A C 1
ATOM 1405 O O . TYR A 1 176 ? 17.053 4.600 -21.711 1.00 97.56 176 TYR A O 1
ATOM 1413 N N . MET A 1 177 ? 15.178 5.603 -20.973 1.00 95.25 177 MET A N 1
ATOM 1414 C CA . MET A 1 177 ? 14.746 6.061 -22.296 1.00 95.25 177 MET A CA 1
ATOM 1415 C C . MET A 1 177 ? 15.626 7.186 -22.844 1.00 95.25 177 MET A C 1
ATOM 1417 O O . MET A 1 177 ? 15.992 7.155 -24.020 1.00 95.25 177 MET A O 1
ATOM 1421 N N . ALA A 1 178 ? 16.020 8.148 -22.008 1.00 93.69 178 ALA A N 1
ATOM 1422 C CA . ALA A 1 178 ? 16.925 9.223 -22.410 1.00 93.69 178 ALA A CA 1
ATOM 1423 C C . ALA A 1 178 ? 18.301 8.676 -22.831 1.00 93.69 178 ALA A C 1
ATOM 1425 O O . ALA A 1 178 ? 18.871 9.100 -23.842 1.00 93.69 178 ALA A O 1
ATOM 1426 N N . ASP A 1 179 ? 18.826 7.693 -22.100 1.00 94.38 179 ASP A N 1
ATOM 1427 C CA . ASP A 1 179 ? 20.086 7.043 -22.453 1.00 94.38 179 ASP A CA 1
ATOM 1428 C C . ASP A 1 179 ? 19.965 6.229 -23.744 1.00 94.38 179 ASP A C 1
ATOM 1430 O O . ASP A 1 179 ? 20.862 6.301 -24.589 1.00 94.38 179 ASP A O 1
ATOM 1434 N N . LEU A 1 180 ? 18.848 5.526 -23.959 1.00 94.50 180 LEU A N 1
ATOM 1435 C CA . LEU A 1 180 ? 18.577 4.844 -25.226 1.00 94.50 180 LEU A CA 1
ATOM 1436 C C . LEU A 1 180 ? 18.537 5.837 -26.394 1.00 94.50 180 LEU A C 1
ATOM 1438 O O . LEU A 1 180 ? 19.193 5.608 -27.410 1.00 94.50 180 LEU A O 1
ATOM 1442 N N . GLN A 1 181 ? 17.835 6.962 -26.247 1.00 90.50 181 GLN A N 1
ATOM 1443 C CA . GLN A 1 181 ? 17.763 8.004 -27.274 1.00 90.50 181 GLN A CA 1
ATOM 1444 C C . GLN A 1 181 ? 19.161 8.511 -27.654 1.00 90.50 181 GLN A C 1
ATOM 1446 O O . GLN A 1 181 ? 19.472 8.632 -28.838 1.00 90.50 181 GLN A O 1
ATOM 1451 N N . ARG A 1 182 ? 20.045 8.739 -26.673 1.00 90.31 182 ARG A N 1
ATOM 1452 C CA . ARG A 1 182 ? 21.444 9.135 -26.921 1.00 90.31 182 ARG A CA 1
ATOM 1453 C C . ARG A 1 182 ? 22.240 8.038 -27.630 1.00 90.31 182 ARG A C 1
ATOM 1455 O O . ARG A 1 182 ? 23.024 8.329 -28.534 1.00 90.31 182 ARG A O 1
ATOM 1462 N N . GLN A 1 183 ? 22.056 6.778 -27.238 1.00 89.44 183 GLN A N 1
ATOM 1463 C CA . GLN A 1 183 ? 22.744 5.633 -27.844 1.00 89.44 183 GLN A CA 1
ATOM 1464 C C . GLN A 1 183 ? 22.303 5.376 -29.292 1.00 89.44 183 GLN A C 1
ATOM 1466 O O . GLN A 1 183 ? 23.133 5.004 -30.130 1.00 89.44 183 GLN A O 1
ATOM 1471 N N . LEU A 1 184 ? 21.017 5.577 -29.589 1.00 86.94 184 LEU A N 1
ATOM 1472 C CA . LEU A 1 184 ? 20.453 5.453 -30.932 1.00 86.94 184 LEU A CA 1
ATOM 1473 C C . LEU A 1 184 ? 20.734 6.687 -31.788 1.00 86.94 184 LEU A C 1
ATOM 1475 O O . LEU A 1 184 ? 21.025 6.531 -32.965 1.00 86.94 184 LEU A O 1
ATOM 1479 N N . GLY A 1 185 ? 20.766 7.890 -31.215 1.00 73.81 185 GLY A N 1
ATOM 1480 C CA . GLY A 1 185 ? 21.112 9.118 -31.938 1.00 73.81 185 GLY A CA 1
ATOM 1481 C C . GLY A 1 185 ? 22.533 9.158 -32.481 1.00 73.81 185 GLY A C 1
ATOM 1482 O O . GLY A 1 185 ? 22.796 9.811 -33.482 1.00 73.81 185 GLY A O 1
ATOM 1483 N N . ARG A 1 186 ? 23.444 8.378 -31.894 1.00 63.75 186 ARG A N 1
ATOM 1484 C CA . ARG A 1 186 ? 24.770 8.120 -32.477 1.00 63.75 186 ARG A CA 1
ATOM 1485 C C . ARG A 1 186 ? 24.744 7.136 -33.657 1.00 63.75 186 ARG A C 1
ATOM 1487 O O . ARG A 1 186 ? 25.748 6.999 -34.342 1.00 63.75 186 ARG A O 1
ATOM 1494 N N . SER A 1 187 ? 23.634 6.425 -33.852 1.00 57.81 187 SER A N 1
ATOM 1495 C CA . SER A 1 187 ? 23.471 5.309 -34.797 1.00 57.81 187 SER A CA 1
ATOM 1496 C C . SER A 1 187 ? 22.471 5.606 -35.934 1.00 57.81 187 SER A C 1
ATOM 1498 O O . SER A 1 187 ? 22.383 4.815 -36.869 1.00 57.81 187 SER A O 1
ATOM 1500 N N . VAL A 1 188 ? 21.719 6.714 -35.866 1.00 54.88 188 VAL A N 1
ATOM 1501 C CA . VAL A 1 188 ? 20.656 7.107 -36.814 1.00 54.88 188 VAL A CA 1
ATOM 1502 C C . VAL A 1 188 ? 21.017 8.459 -37.459 1.00 54.88 188 VAL A C 1
ATOM 1504 O O . VAL A 1 188 ? 21.481 9.346 -36.742 1.00 54.88 188 VAL A O 1
ATOM 1507 N N . PRO A 1 189 ? 20.822 8.657 -38.781 1.00 54.25 189 PRO A N 1
ATOM 1508 C CA . PRO A 1 189 ? 21.017 9.958 -39.428 1.00 54.25 189 PRO A CA 1
ATOM 1509 C C . PRO A 1 189 ? 20.192 11.062 -38.741 1.00 54.25 189 PRO A C 1
ATOM 1511 O O . PRO A 1 189 ? 19.030 10.847 -38.395 1.00 54.25 189 PRO A O 1
ATOM 1514 N N . GLY A 1 190 ? 20.795 12.239 -38.534 1.00 52.00 190 GLY A N 1
ATOM 1515 C CA . GLY A 1 190 ? 20.314 13.286 -37.614 1.00 52.00 190 GLY A CA 1
ATOM 1516 C C . GLY A 1 190 ? 18.898 13.839 -37.842 1.00 52.00 190 GLY A C 1
ATOM 1517 O O . GLY A 1 190 ? 18.335 14.428 -36.922 1.00 52.00 190 GLY A O 1
ATOM 1518 N N . GLU A 1 191 ? 18.292 13.606 -39.006 1.00 55.16 191 GLU A N 1
ATOM 1519 C CA . GLU A 1 191 ? 16.944 14.083 -39.354 1.00 55.16 191 GLU A CA 1
ATOM 1520 C C . GLU A 1 191 ? 15.837 13.417 -38.516 1.00 55.16 191 GLU A C 1
ATOM 1522 O O . GLU A 1 191 ? 14.867 14.070 -38.132 1.00 55.16 191 GLU A O 1
ATOM 1527 N N . PHE A 1 192 ? 15.991 12.137 -38.156 1.00 57.00 192 PHE A N 1
ATOM 1528 C CA . PHE A 1 192 ? 14.953 11.411 -37.409 1.00 57.00 192 PHE A CA 1
ATOM 1529 C C . PHE A 1 192 ? 14.919 11.796 -35.920 1.00 57.00 192 PHE A C 1
ATOM 1531 O O . PHE A 1 192 ? 13.854 11.826 -35.302 1.00 57.00 192 PHE A O 1
ATOM 1538 N N . LEU A 1 193 ? 16.075 12.130 -35.329 1.00 54.72 193 LEU A N 1
ATOM 1539 C CA . LEU A 1 193 ? 16.142 12.550 -33.924 1.00 54.72 193 LEU A CA 1
ATOM 1540 C C . LEU A 1 193 ? 15.555 13.941 -33.699 1.00 54.72 193 LEU A C 1
ATOM 1542 O O . LEU A 1 193 ? 14.901 14.157 -32.680 1.00 54.72 193 LEU A O 1
ATOM 1546 N N . GLN A 1 194 ? 15.766 14.858 -34.645 1.00 55.97 194 GLN A N 1
ATOM 1547 C CA . GLN A 1 194 ? 15.238 16.219 -34.562 1.00 55.97 194 GLN A CA 1
ATOM 1548 C C . GLN A 1 194 ? 13.706 16.227 -34.551 1.00 55.97 194 GLN A C 1
ATOM 1550 O O . GLN A 1 194 ? 13.109 16.924 -33.733 1.00 55.97 194 GLN A O 1
ATOM 1555 N N . ALA A 1 195 ? 13.066 15.390 -35.373 1.00 60.34 195 ALA A N 1
ATOM 1556 C CA . ALA A 1 195 ? 11.610 15.248 -35.382 1.00 60.34 195 ALA A CA 1
ATOM 1557 C C . ALA A 1 195 ? 11.060 14.656 -34.068 1.00 60.34 195 ALA A C 1
ATOM 1559 O O . ALA A 1 195 ? 10.038 15.111 -33.560 1.00 60.34 195 ALA A O 1
ATOM 1560 N N . PHE A 1 196 ? 11.748 13.669 -33.486 1.00 59.44 196 PHE A N 1
ATOM 1561 C CA . PHE A 1 196 ? 11.320 13.044 -32.231 1.00 59.44 196 PHE A CA 1
ATOM 1562 C C . PHE A 1 196 ? 11.521 13.956 -31.007 1.00 59.44 196 PHE A C 1
ATOM 1564 O O . PHE A 1 196 ? 10.670 13.985 -30.123 1.00 59.44 196 PHE A O 1
ATOM 1571 N N . GLN A 1 197 ? 12.608 14.737 -30.956 1.00 60.78 197 GLN A N 1
ATOM 1572 C CA . GLN A 1 197 ? 12.806 15.740 -29.900 1.00 60.78 197 GLN A CA 1
ATOM 1573 C C . GLN A 1 197 ? 11.763 16.861 -29.975 1.00 60.78 197 GLN A C 1
ATOM 1575 O O . GLN A 1 197 ? 11.213 17.228 -28.941 1.00 60.78 197 GLN A O 1
ATOM 1580 N N . ALA A 1 198 ? 11.421 17.325 -31.180 1.00 64.31 198 ALA A N 1
ATOM 1581 C CA . ALA A 1 198 ? 10.369 18.323 -31.373 1.00 64.31 198 ALA A CA 1
ATOM 1582 C C . ALA A 1 198 ? 8.987 17.842 -30.878 1.00 64.31 198 ALA A C 1
ATOM 1584 O O . ALA A 1 198 ? 8.219 18.632 -30.342 1.00 64.31 198 ALA A O 1
ATOM 1585 N N . LEU A 1 199 ? 8.687 16.543 -31.001 1.00 59.84 199 LEU A N 1
ATOM 1586 C CA . LEU A 1 199 ? 7.440 15.941 -30.504 1.00 59.84 199 LEU A CA 1
ATOM 1587 C C . LEU A 1 199 ? 7.384 15.789 -28.975 1.00 59.84 199 LEU A C 1
ATOM 1589 O O . LEU A 1 199 ? 6.295 15.776 -28.406 1.00 59.84 199 LEU A O 1
ATOM 1593 N N . LEU A 1 200 ? 8.531 15.649 -28.303 1.00 60.38 200 LEU A N 1
ATOM 1594 C CA . LEU A 1 200 ? 8.596 15.563 -26.838 1.00 60.38 200 LEU A CA 1
ATOM 1595 C C . LEU A 1 200 ? 8.514 16.938 -26.165 1.00 60.38 200 LEU A C 1
ATOM 1597 O O . LEU A 1 200 ? 8.029 17.031 -25.039 1.00 60.38 200 LEU A O 1
ATOM 1601 N N . GLU A 1 201 ? 8.988 17.987 -26.837 1.00 62.12 201 GLU A N 1
ATOM 1602 C CA . GLU A 1 201 ? 8.909 19.365 -26.342 1.00 62.12 201 GLU A CA 1
ATOM 1603 C C . GLU A 1 201 ? 7.537 20.010 -26.603 1.00 62.12 201 GLU A C 1
ATOM 1605 O O . GLU A 1 201 ? 7.165 20.927 -25.872 1.00 62.12 201 GLU A O 1
ATOM 1610 N N . ASP A 1 202 ? 6.754 19.507 -27.571 1.00 51.69 202 ASP A N 1
ATOM 1611 C CA . ASP A 1 202 ? 5.447 20.079 -27.914 1.00 51.69 202 ASP A CA 1
ATOM 1612 C C . ASP A 1 202 ? 4.394 19.010 -28.314 1.00 51.69 202 ASP A C 1
ATOM 1614 O O . ASP A 1 202 ? 4.287 18.629 -29.486 1.00 51.69 202 ASP A O 1
ATOM 1618 N N . PRO A 1 203 ? 3.563 18.516 -27.369 1.00 51.59 203 PRO A N 1
ATOM 1619 C CA . PRO A 1 203 ? 2.569 17.471 -27.637 1.00 51.59 203 PRO A CA 1
ATOM 1620 C C . PRO A 1 203 ? 1.419 17.896 -28.571 1.00 51.59 203 PRO A C 1
ATOM 1622 O O . PRO A 1 203 ? 0.574 17.064 -28.901 1.00 51.59 203 PRO A O 1
ATOM 1625 N N . ASN A 1 204 ? 1.357 19.166 -28.993 1.00 54.28 204 ASN A N 1
ATOM 1626 C CA . ASN A 1 204 ? 0.264 19.710 -29.805 1.00 54.28 204 ASN A CA 1
ATOM 1627 C C . ASN A 1 204 ? 0.625 20.012 -31.266 1.00 54.28 204 ASN A C 1
ATOM 1629 O O . ASN A 1 204 ? -0.262 20.405 -32.025 1.00 54.28 204 ASN A O 1
ATOM 1633 N N . ASN A 1 205 ? 1.870 19.812 -31.708 1.00 49.94 205 ASN A N 1
ATOM 1634 C CA . ASN A 1 205 ? 2.225 20.091 -33.100 1.00 49.94 205 ASN A CA 1
ATOM 1635 C C . ASN A 1 205 ? 1.996 18.867 -33.999 1.00 49.94 205 ASN A C 1
ATOM 1637 O O . ASN A 1 205 ? 2.926 18.215 -34.472 1.00 49.94 205 ASN A O 1
ATOM 1641 N N . SER A 1 206 ? 0.723 18.550 -34.234 1.00 48.81 206 SER A N 1
ATOM 1642 C CA . SER A 1 206 ? 0.329 17.740 -35.383 1.00 48.81 206 SER A CA 1
ATOM 1643 C C . SER A 1 206 ? -0.355 18.630 -36.415 1.00 48.81 206 SER A C 1
ATOM 1645 O O . SER A 1 206 ? -1.185 19.470 -36.079 1.00 48.81 206 SER A O 1
ATOM 1647 N N . VAL A 1 207 ? -0.032 18.357 -37.679 1.00 46.09 207 VAL A N 1
ATOM 1648 C CA . VAL A 1 207 ? -0.615 18.919 -38.904 1.00 46.09 207 VAL A CA 1
ATOM 1649 C C . VAL A 1 207 ? 0.004 20.239 -39.374 1.00 46.09 207 VAL A C 1
ATOM 1651 O O . VAL A 1 207 ? -0.540 21.315 -39.170 1.00 46.09 207 VAL A O 1
ATOM 1654 N N . GLN A 1 208 ? 1.066 20.115 -40.175 1.00 34.09 208 GLN A N 1
ATOM 1655 C CA . GLN A 1 208 ? 1.162 20.832 -41.452 1.00 34.09 208 GLN A CA 1
ATOM 1656 C C . GLN A 1 208 ? 2.033 20.038 -42.440 1.00 34.09 208 GLN A C 1
ATOM 1658 O O . GLN A 1 208 ? 3.180 20.363 -42.725 1.00 34.09 208 GLN A O 1
ATOM 1663 N N . SER A 1 209 ? 1.457 18.966 -42.991 1.00 40.69 209 SER A N 1
ATOM 1664 C CA . SER A 1 209 ? 1.879 18.421 -44.281 1.00 40.69 209 SER A CA 1
ATOM 1665 C C . SER A 1 209 ? 0.745 18.620 -45.284 1.00 40.69 209 SER A C 1
ATOM 1667 O O . SER A 1 209 ? -0.214 17.858 -45.262 1.00 40.69 209 SER A O 1
ATOM 1669 N N . SER A 1 210 ? 0.848 19.653 -46.122 1.00 37.94 210 SER A N 1
ATOM 1670 C CA . SER A 1 210 ? 0.447 19.660 -47.542 1.00 37.94 210 SER A CA 1
ATOM 1671 C C . SER A 1 210 ? 0.247 21.097 -48.019 1.00 37.94 210 SER A C 1
ATOM 1673 O O . SER A 1 210 ? -0.673 21.784 -47.579 1.00 37.94 210 SER A O 1
ATOM 1675 N N . GLY A 1 211 ? 1.083 21.527 -48.956 1.00 30.92 211 GLY A N 1
ATOM 167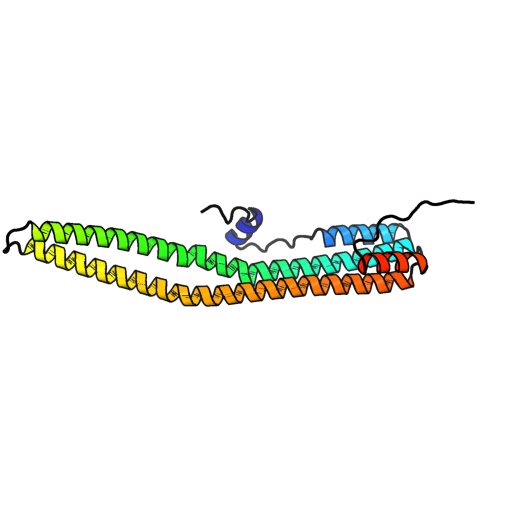6 C CA . GLY A 1 211 ? 0.959 22.819 -49.616 1.00 30.92 211 GLY A CA 1
ATOM 1677 C C . GLY A 1 211 ? 1.965 22.952 -50.747 1.00 30.92 211 GLY A C 1
ATOM 1678 O O . GLY A 1 211 ? 2.783 23.860 -50.739 1.00 30.92 211 GLY A O 1
ATOM 1679 N N . THR A 1 212 ? 1.938 22.023 -51.706 1.00 45.81 212 THR A N 1
ATOM 1680 C CA . THR A 1 212 ? 2.469 22.299 -53.045 1.00 45.81 212 THR A CA 1
ATOM 1681 C C . THR A 1 212 ? 1.675 23.468 -53.618 1.00 45.81 212 THR A C 1
ATOM 1683 O O . THR A 1 212 ? 0.464 23.347 -53.813 1.00 45.81 212 THR A O 1
ATOM 1686 N N . GLY A 1 213 ? 2.339 24.593 -53.860 1.00 40.78 213 GLY A N 1
ATOM 1687 C CA . GLY A 1 213 ? 1.716 25.790 -54.403 1.00 40.78 213 GLY A CA 1
ATOM 1688 C C . GLY A 1 213 ? 2.725 26.651 -55.148 1.00 40.78 213 GLY A C 1
ATOM 1689 O O . GLY A 1 213 ? 3.354 27.504 -54.532 1.00 40.78 213 GLY A O 1
ATOM 1690 N N . SER A 1 214 ? 2.725 26.463 -56.473 1.00 36.28 214 SER A N 1
ATOM 1691 C CA . SER A 1 214 ? 3.412 27.201 -57.555 1.00 36.28 214 SER A CA 1
ATOM 1692 C C . SER A 1 214 ? 4.842 26.783 -57.880 1.00 36.28 214 SER A C 1
ATOM 1694 O O . SER A 1 214 ? 5.747 27.012 -57.054 1.00 36.28 214 SER A O 1
#

Solvent-accessible surface area (backbone atoms only — not comparable to full-atom values): 11734 Å² total; per-residue (Å²): 143,76,84,76,77,74,69,54,65,66,64,54,48,31,67,73,64,80,42,84,73,74,85,71,83,38,7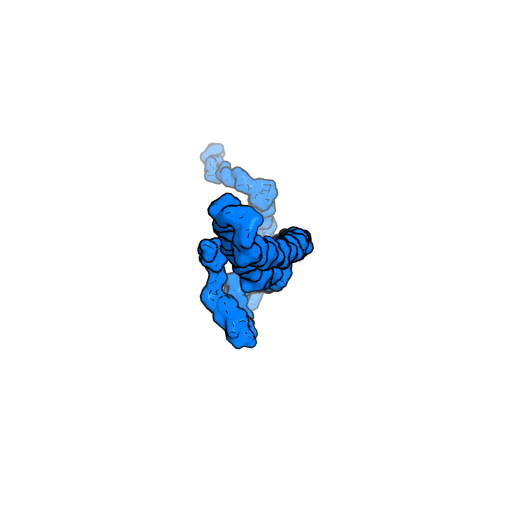4,37,32,53,51,10,49,53,31,29,53,52,12,57,70,67,35,92,88,40,65,64,19,58,46,31,32,54,51,8,53,46,30,32,52,44,25,51,44,48,51,52,36,54,50,49,37,44,61,56,33,50,44,56,54,47,52,42,56,72,44,56,50,48,51,52,54,50,44,50,53,51,36,54,51,32,49,52,50,29,53,50,30,53,53,50,36,74,71,44,63,102,79,49,65,65,42,54,51,52,30,53,52,33,46,52,55,30,52,54,39,47,51,56,43,49,56,53,55,59,51,46,57,57,53,49,57,48,51,56,49,23,52,50,54,40,52,51,39,52,52,50,37,54,52,50,44,50,49,50,50,52,52,48,52,56,61,44,54,78,69,44,72,70,70,62,53,56,58,54,52,53,48,74,78,38,88,74,83,73,87,89,88,86,78,93,80,134

Radius of gyration: 32.26 Å; Cα contacts (8 Å, |Δi|>4): 146; chains: 1; bounding box: 67×49×106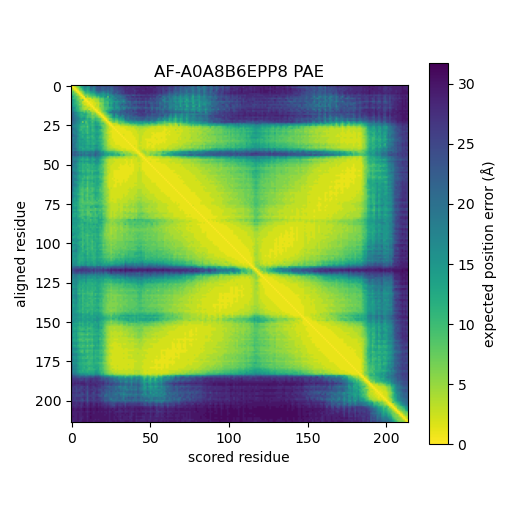 Å

Organism: Mytilus galloprovincialis (NCBI:txid29158)

pLDDT: mean 82.24, std 18.93, range [30.92, 98.56]

Mean predicted aligned error: 11.9 Å

Foldseek 3Di:
DCVPVDPPVLNVVCVVVVHDDDPDQDPLLVQLVVLQVVLPVVDPPDLSSVLSNLSSVLSNQLSVLVVVLVVQLVPLAVVLVCCCVVPLVVVLVVLVVVLVVLVVQLVVLVVVLVPDPPPPPVSVVSNVVSVVVNVVSVVVSVVSVVVVVVSVVSNVVSVVSSVVSVVVSVVSSVVSVVVSLVVSCVSDPVPVSVVVVVCVVDVPPDDDPDDPDD

InterPro domains:
  IPR004148 BAR domain [PF03114] (6-185)
  IPR004148 BAR domain [PS51021] (1-193)
  IPR004148 BAR domain [SM00721] (1-186)
  IPR027267 AH/BAR domain superfamily [G3DSA:1.20.1270.60] (3-190)
  IPR027267 AH/BAR domain superfamily [SSF103657] (6-184)

Nearest PDB structures (foldseek):
  9g2r-assembly1_E  TM=8.450E-01  e=1.270E-15  Homo sapiens
  9g2r-assembly1_F  TM=8.591E-01  e=5.558E-15  Homo sapiens
  1zww-assembly1_B  TM=8.063E-01  e=4.503E-06  Mus musculus
  5c5b-assembly2_C  TM=6.419E-01  e=3.773E-04  Homo sapiens
  2z0o-assembly1_A-2  TM=6.208E-01  e=5.121E-04  Homo sapiens

Secondary structure (DSSP, 8-state):
--S-TTS-HHHHHHHHTTPPPP-PPPHHHHHHHHHHHHHHHT-TT-HHHHHHHHHHHHHHHHHHHHHHHHHHHIIIIIHHHHHHHHTHHHHHHHHHHHHHHHHHHHHHHHHHHHHS-TT-HHHHHHHHHHHHHHHHHHHHHHHHHHHHHHHHHHHHHHHHHHHHHHHHHHHHHHHHHHHHHHHHHTTS-HHHHHHHHHHHH-TT----------

Sequence (214 aa):
MEVIGDVRMEDFFYEKLDKKKRDRVSHHELLGQIMTDAGNEFGPGTSYGNALVKTGATQINIGNAEKEFVQSTANNFLQPLRNFLDGDMKTIQKEKKILEVKRLDLDAAKTKNRRAKSQNTQAEADLRIAQTEFDRQAEITKLLLEGVNSAHAHHLRCLNDFIEAQMTYYAQCQQYMADLQRQLGRSVPGEFLQAFQALLEDPNNSVQSSGTGS